Protein AF-A0A672K690-F1 (afdb_monomer)

Sequence (208 aa):
MLLSANTDRVSLSLSLSLCNLTKGHSLSCYECRFNLTGSCANQNEKTCPSGFSKCMSTTTEVKVGGINAKVKAKDCAVDCVSGSMNLGTAKTSLACCNTDRCNVQDAPDPSTSAPNGKTCYSCDEKSCSNILSCSGSEDRCFKATGTIGGQSTVVKGCLSKSICDAETSVRDVQSASCCEGNLCNSAESVTQSFLFLCCSLLSFILLH

Organism: Sinocyclocheilus grahami (NCBI:txid75366)

Structure (mmCIF, N/CA/C/O backbone):
data_AF-A0A672K690-F1
#
_entry.id   AF-A0A672K690-F1
#
loop_
_atom_site.group_PDB
_atom_site.id
_atom_site.type_symbol
_atom_site.label_atom_id
_atom_site.label_alt_id
_atom_site.label_comp_id
_atom_site.label_asym_id
_atom_site.label_entity_id
_atom_site.label_seq_id
_atom_site.pdbx_PDB_ins_code
_atom_site.Cartn_x
_atom_site.Cartn_y
_atom_site.Cartn_z
_atom_site.occupancy
_atom_site.B_iso_or_equiv
_atom_site.auth_seq_id
_atom_site.auth_c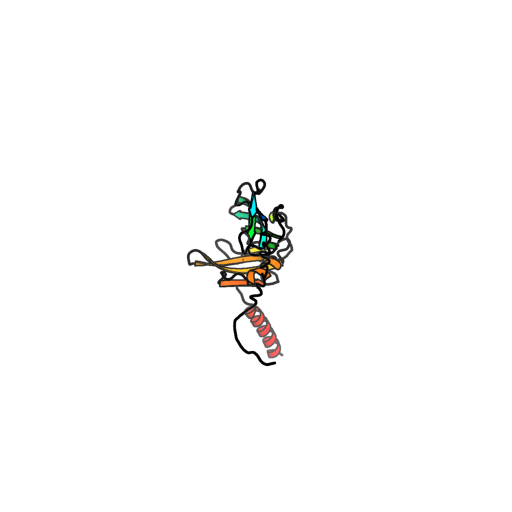omp_id
_atom_site.auth_asym_id
_atom_site.auth_atom_id
_atom_site.pdbx_PDB_model_num
ATOM 1 N N . MET A 1 1 ? 33.807 -67.256 -44.863 1.00 36.34 1 MET A N 1
ATOM 2 C CA . MET A 1 1 ? 35.236 -67.424 -44.537 1.00 36.34 1 MET A CA 1
ATOM 3 C C . MET A 1 1 ? 35.475 -66.678 -43.237 1.00 36.34 1 MET A C 1
ATOM 5 O O . MET A 1 1 ? 35.366 -65.462 -43.216 1.00 36.34 1 MET A O 1
ATOM 9 N N . LEU A 1 2 ? 35.612 -67.427 -42.143 1.00 32.69 2 LEU A N 1
ATOM 10 C CA . LEU A 1 2 ? 35.894 -66.904 -40.807 1.00 32.69 2 LEU A CA 1
ATOM 11 C C . LEU A 1 2 ? 37.315 -66.338 -40.783 1.00 32.69 2 LEU A C 1
ATOM 13 O O . LEU A 1 2 ? 38.254 -67.093 -41.008 1.00 32.69 2 LEU A O 1
ATOM 17 N N . LEU A 1 3 ? 37.461 -65.054 -40.463 1.00 33.84 3 LEU A N 1
ATOM 18 C CA . LEU A 1 3 ? 38.686 -64.497 -39.898 1.00 33.84 3 LEU A CA 1
ATOM 19 C C . LEU A 1 3 ? 38.291 -63.541 -38.767 1.00 33.84 3 LEU A C 1
ATOM 21 O O . LEU A 1 3 ? 37.621 -62.534 -38.977 1.00 33.84 3 LEU A O 1
ATOM 25 N N . SER A 1 4 ? 38.675 -63.932 -37.557 1.00 31.98 4 SER A N 1
ATOM 26 C CA . SER A 1 4 ? 38.643 -63.142 -36.330 1.00 31.98 4 SER A CA 1
ATOM 27 C C . SER A 1 4 ? 39.939 -62.338 -36.226 1.00 31.98 4 SER A C 1
ATOM 29 O O . SER A 1 4 ? 40.998 -62.934 -36.403 1.00 31.98 4 SER A O 1
ATOM 31 N N . ALA A 1 5 ? 39.855 -61.044 -35.891 1.00 37.50 5 ALA A N 1
ATOM 32 C CA . ALA A 1 5 ? 40.656 -60.381 -34.847 1.00 37.50 5 ALA A CA 1
ATOM 33 C C . ALA A 1 5 ? 40.473 -58.846 -34.877 1.00 37.50 5 ALA A C 1
ATOM 35 O O . ALA A 1 5 ? 40.943 -58.170 -35.782 1.00 37.50 5 ALA A O 1
ATOM 36 N N . ASN A 1 6 ? 39.796 -58.352 -33.837 1.00 35.31 6 ASN A N 1
ATOM 37 C CA . ASN A 1 6 ? 40.139 -57.211 -32.979 1.00 35.31 6 ASN A CA 1
ATOM 38 C C . ASN A 1 6 ? 40.543 -55.847 -33.590 1.00 35.31 6 ASN A C 1
ATOM 40 O O . ASN A 1 6 ? 41.589 -55.723 -34.222 1.00 35.31 6 ASN A O 1
ATOM 44 N N . THR A 1 7 ? 39.797 -54.789 -33.235 1.00 35.22 7 THR A N 1
ATOM 45 C CA . THR A 1 7 ? 40.250 -53.615 -32.438 1.00 35.22 7 THR A CA 1
ATOM 46 C C . THR A 1 7 ? 39.352 -52.399 -32.728 1.00 35.22 7 THR A C 1
ATOM 48 O O . THR A 1 7 ? 39.368 -51.829 -33.816 1.00 35.22 7 THR A O 1
ATOM 51 N N . ASP A 1 8 ? 38.539 -52.059 -31.729 1.00 40.19 8 ASP A N 1
ATOM 52 C CA . ASP A 1 8 ? 37.984 -50.752 -31.354 1.00 40.19 8 ASP A CA 1
ATOM 53 C C . ASP A 1 8 ? 37.812 -49.653 -32.419 1.00 40.19 8 ASP A C 1
ATOM 55 O O . ASP A 1 8 ? 38.727 -48.906 -32.764 1.00 40.19 8 ASP A O 1
ATOM 59 N N . ARG A 1 9 ? 36.550 -49.413 -32.795 1.00 42.53 9 ARG A N 1
ATOM 60 C CA . ARG A 1 9 ? 36.069 -48.069 -33.148 1.00 42.53 9 ARG A CA 1
ATOM 61 C C . ARG A 1 9 ? 34.797 -47.771 -32.368 1.00 42.53 9 ARG A C 1
ATOM 63 O O . ARG A 1 9 ? 33.690 -47.920 -32.879 1.00 42.53 9 ARG A O 1
ATOM 70 N N . VAL A 1 10 ? 34.956 -47.340 -31.118 1.00 41.53 10 VAL A N 1
ATOM 71 C CA . VAL A 1 10 ? 33.871 -46.674 -30.389 1.00 41.53 10 VAL A CA 1
ATOM 72 C C . VAL A 1 10 ? 33.626 -45.340 -31.094 1.00 41.53 10 VAL A C 1
ATOM 74 O O . VAL A 1 10 ? 34.433 -44.417 -31.010 1.00 41.53 10 VAL A O 1
ATOM 77 N N . SER A 1 11 ? 32.536 -45.251 -31.852 1.00 43.09 11 SER A N 1
ATOM 78 C CA . SER A 1 11 ? 32.066 -43.986 -32.409 1.00 43.09 11 SER A CA 1
ATOM 79 C C . SER A 1 11 ? 31.530 -43.137 -31.251 1.00 43.09 11 SER A C 1
ATOM 81 O O . SER A 1 11 ? 30.402 -43.332 -30.802 1.00 43.09 11 SER A O 1
ATOM 83 N N . LEU A 1 12 ? 32.355 -42.236 -30.704 1.00 42.06 12 LEU A N 1
ATOM 84 C CA . LEU A 1 12 ? 31.880 -41.203 -29.782 1.00 42.06 12 LEU A CA 1
ATOM 85 C C . LEU A 1 12 ? 31.064 -40.187 -30.592 1.00 42.06 12 LEU A C 1
ATOM 87 O O . LEU A 1 12 ? 31.598 -39.226 -31.145 1.00 42.06 12 LEU A O 1
ATOM 91 N N . SER A 1 13 ? 29.755 -40.414 -30.674 1.00 54.50 13 SER A N 1
ATOM 92 C CA . SER A 1 13 ? 28.798 -39.392 -31.087 1.00 54.50 13 SER A CA 1
ATOM 93 C C . SER A 1 13 ? 28.805 -38.282 -30.036 1.00 54.50 13 SER A C 1
ATOM 95 O O . SER A 1 13 ? 28.160 -38.395 -28.995 1.00 54.50 13 SER A O 1
ATOM 97 N N . LEU A 1 14 ? 29.555 -37.210 -30.292 1.00 47.50 14 LEU A N 1
ATOM 98 C CA . LEU A 1 14 ? 29.532 -35.999 -29.480 1.00 47.50 14 LEU A CA 1
ATOM 99 C C . LEU A 1 14 ? 28.223 -35.249 -29.782 1.00 47.50 14 LEU A C 1
ATOM 101 O O . LEU A 1 14 ? 28.173 -34.369 -30.639 1.00 47.50 14 LEU A O 1
ATOM 105 N N . SER A 1 15 ? 27.130 -35.637 -29.122 1.00 57.06 15 SER A N 1
ATOM 106 C CA . SER A 1 15 ? 25.883 -34.875 -29.164 1.00 57.06 15 SER A CA 1
ATOM 107 C C . SER A 1 15 ? 26.114 -33.556 -28.431 1.00 57.06 15 SER A C 1
ATOM 109 O O . SER A 1 15 ? 26.084 -33.502 -27.200 1.00 57.06 15 SER A O 1
ATOM 111 N N . LEU A 1 16 ? 26.399 -32.497 -29.187 1.00 55.19 16 LEU A N 1
ATOM 112 C CA . LEU A 1 16 ? 26.468 -31.138 -28.674 1.00 55.19 16 LEU A CA 1
ATOM 113 C C . LEU A 1 16 ? 25.043 -30.707 -28.305 1.00 55.19 16 LEU A C 1
ATOM 115 O O . LEU A 1 16 ? 24.332 -30.100 -29.103 1.00 55.19 16 LEU A O 1
ATOM 119 N N . SER A 1 17 ? 24.599 -31.076 -27.102 1.00 59.62 17 SER A N 1
ATOM 120 C CA . SER A 1 17 ? 23.396 -30.512 -26.501 1.00 59.62 17 SER A CA 1
ATOM 121 C C . SER A 1 17 ? 23.647 -29.021 -26.328 1.00 59.62 17 SER A C 1
ATOM 123 O O . SER A 1 17 ? 24.335 -28.596 -25.402 1.00 59.62 17 SER A O 1
ATOM 125 N N . LEU A 1 18 ? 23.128 -28.227 -27.264 1.00 58.94 18 LEU A N 1
ATOM 126 C CA . LEU A 1 18 ? 22.979 -26.790 -27.114 1.00 58.94 18 LEU A CA 1
ATOM 127 C C . LEU A 1 18 ? 22.142 -26.572 -25.852 1.00 58.94 18 LEU A C 1
ATOM 129 O O . LEU A 1 18 ? 20.913 -26.637 -25.887 1.00 58.94 18 LEU A O 1
ATOM 133 N N . CYS A 1 19 ? 22.806 -26.336 -24.719 1.00 53.81 19 CYS A N 1
ATOM 134 C CA . CYS A 1 19 ? 22.193 -25.611 -23.622 1.00 53.81 19 CYS A CA 1
ATOM 135 C C . CYS A 1 19 ? 21.787 -24.267 -24.218 1.00 53.81 19 CYS A C 1
ATOM 137 O O . CYS A 1 19 ? 22.607 -23.359 -24.343 1.00 53.81 19 CYS A O 1
ATOM 139 N N . ASN A 1 20 ? 20.529 -24.163 -24.641 1.00 46.75 20 ASN A N 1
ATOM 140 C CA . ASN A 1 20 ? 19.884 -22.888 -24.868 1.00 46.75 20 ASN A CA 1
ATOM 141 C C . ASN A 1 20 ? 19.890 -22.190 -23.510 1.00 46.75 20 ASN A C 1
ATOM 143 O O . ASN A 1 20 ? 18.965 -22.346 -22.716 1.00 46.75 20 ASN A O 1
ATOM 147 N N . LEU A 1 21 ? 20.966 -21.459 -23.213 1.00 52.34 21 LEU A N 1
ATOM 148 C CA . LEU A 1 21 ? 20.915 -20.405 -22.224 1.00 52.34 21 LEU A CA 1
ATOM 149 C C . LEU A 1 21 ? 19.917 -19.400 -22.789 1.00 52.34 21 LEU A C 1
ATOM 151 O O . LEU A 1 21 ? 20.282 -18.505 -23.549 1.00 52.34 21 LEU A O 1
ATOM 155 N N . THR A 1 22 ? 18.636 -19.578 -22.461 1.00 51.00 22 THR A N 1
ATOM 156 C CA . THR A 1 22 ? 1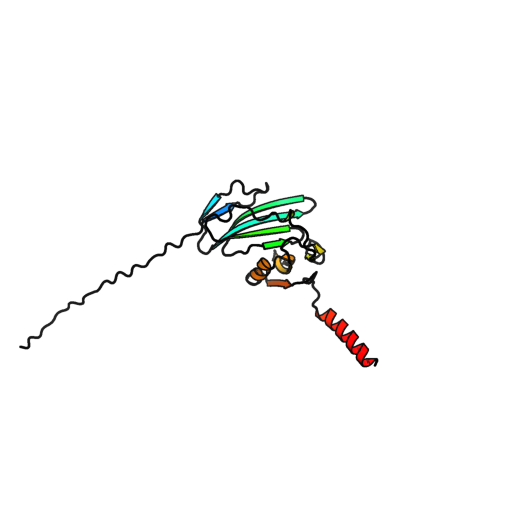7.672 -18.493 -22.540 1.00 51.00 22 THR A CA 1
ATOM 157 C C . THR A 1 22 ? 18.272 -17.406 -21.672 1.00 51.00 22 THR A C 1
ATOM 159 O O . THR A 1 22 ? 18.291 -17.524 -20.446 1.00 51.00 22 THR A O 1
ATOM 162 N N . LYS A 1 23 ? 18.876 -16.402 -22.307 1.00 51.22 23 LYS A N 1
ATOM 163 C CA . LYS A 1 23 ? 19.324 -15.192 -21.639 1.00 51.22 23 LYS A CA 1
ATOM 164 C C . LYS A 1 23 ? 18.043 -14.604 -21.066 1.00 51.22 23 LYS A C 1
ATOM 166 O O . LYS A 1 23 ? 17.259 -14.025 -21.809 1.00 51.22 23 LYS A O 1
ATOM 171 N N . GLY A 1 24 ? 17.755 -14.917 -19.802 1.00 58.25 24 GLY A N 1
ATOM 172 C CA . GLY A 1 24 ? 16.548 -14.453 -19.140 1.00 58.25 24 GLY A CA 1
ATOM 173 C C . GLY A 1 24 ? 16.536 -12.946 -19.304 1.00 58.25 24 GLY A C 1
ATOM 174 O O . GLY A 1 24 ? 17.501 -12.293 -18.907 1.00 58.25 24 GLY A O 1
ATOM 175 N N . HIS A 1 25 ? 15.528 -12.418 -19.994 1.00 65.88 25 HIS A N 1
ATOM 176 C CA . HIS A 1 25 ? 15.376 -10.981 -20.142 1.00 65.88 25 HIS A CA 1
ATOM 177 C C . HIS A 1 25 ? 15.278 -10.409 -18.726 1.00 65.88 25 HIS A C 1
ATOM 179 O O . HIS A 1 25 ? 14.312 -10.675 -18.014 1.00 65.88 25 HIS A O 1
ATOM 185 N N . SER A 1 26 ? 16.330 -9.726 -18.274 1.00 83.88 26 SER A N 1
ATOM 186 C CA . SER A 1 26 ? 16.317 -9.077 -16.970 1.00 83.88 26 SER A CA 1
ATOM 187 C C . SER A 1 26 ? 15.442 -7.840 -17.088 1.00 83.88 26 SER A C 1
ATOM 189 O O . SER A 1 26 ? 15.753 -6.959 -17.889 1.00 83.88 26 SER A O 1
ATOM 191 N N . LEU A 1 27 ? 14.369 -7.795 -16.305 1.00 95.44 27 LEU A N 1
ATOM 192 C CA . LEU A 1 27 ? 13.451 -6.665 -16.243 1.00 95.44 27 LEU A CA 1
ATOM 193 C C . LEU A 1 27 ? 14.216 -5.376 -15.908 1.00 95.44 27 LEU A C 1
ATOM 195 O O . LEU A 1 27 ? 15.013 -5.366 -14.971 1.00 95.44 27 LEU A O 1
ATOM 199 N N . SER A 1 28 ? 13.961 -4.290 -16.631 1.00 96.94 28 SER A N 1
ATOM 200 C CA . SER A 1 28 ? 14.438 -2.948 -16.276 1.00 96.94 28 SER A CA 1
ATOM 201 C C . SER A 1 28 ? 13.301 -2.107 -15.705 1.00 96.94 28 SER A C 1
ATOM 203 O O . SER A 1 28 ? 12.204 -2.100 -16.251 1.00 96.94 28 SER A O 1
ATOM 205 N N . CYS A 1 29 ? 13.553 -1.345 -14.642 1.00 97.25 29 CYS A N 1
ATOM 206 C CA . CYS A 1 29 ? 12.564 -0.466 -14.010 1.00 97.25 29 CYS A CA 1
ATOM 207 C C . CYS A 1 29 ? 13.160 0.915 -13.736 1.00 97.25 29 CYS A C 1
ATOM 209 O O . CYS A 1 29 ? 14.378 1.078 -13.658 1.00 97.25 29 CYS A O 1
ATOM 211 N N . TYR A 1 30 ? 12.300 1.911 -13.539 1.00 95.75 30 TYR A N 1
ATOM 212 C CA . TYR A 1 30 ? 12.729 3.187 -12.981 1.00 95.75 30 TYR A CA 1
ATOM 213 C C . TYR A 1 30 ? 12.913 3.086 -11.469 1.00 95.75 30 TYR A C 1
ATOM 215 O O . TYR A 1 30 ? 12.106 2.457 -10.782 1.00 95.75 30 TYR A O 1
ATOM 223 N N . GLU A 1 31 ? 13.942 3.751 -10.954 1.00 92.81 31 GLU A N 1
ATOM 224 C CA . GLU A 1 31 ? 14.150 3.977 -9.534 1.00 92.81 31 GLU A CA 1
ATOM 225 C C . GLU A 1 31 ? 14.213 5.457 -9.179 1.00 92.81 31 GLU A C 1
ATOM 227 O O . GLU A 1 31 ? 14.761 6.302 -9.891 1.00 92.81 31 GLU A O 1
ATOM 232 N N . CYS A 1 32 ? 13.652 5.749 -8.016 1.00 90.44 32 CYS A N 1
ATOM 233 C CA . CYS A 1 32 ? 13.806 7.002 -7.306 1.00 90.44 32 CYS A CA 1
ATOM 234 C C . CYS A 1 32 ? 13.562 6.697 -5.830 1.00 90.44 32 CYS A C 1
ATOM 236 O O . CYS A 1 32 ? 12.606 6.004 -5.471 1.00 90.44 32 CYS A O 1
ATOM 238 N N . ARG A 1 33 ? 14.423 7.209 -4.956 1.00 75.62 33 ARG A N 1
ATOM 239 C CA . ARG A 1 33 ? 14.260 7.045 -3.511 1.00 75.62 33 ARG A CA 1
ATOM 240 C C . ARG A 1 33 ? 14.063 8.393 -2.853 1.00 75.62 33 ARG A C 1
ATOM 242 O O . ARG A 1 33 ? 14.771 9.337 -3.184 1.00 75.62 33 ARG A O 1
ATOM 249 N N . PHE A 1 34 ? 13.111 8.425 -1.920 1.00 63.34 34 PHE A N 1
ATOM 250 C CA . PHE A 1 34 ? 12.960 9.428 -0.866 1.00 63.34 34 PHE A CA 1
ATOM 251 C C . PHE A 1 34 ? 13.368 10.845 -1.273 1.00 63.34 34 PHE A C 1
ATOM 253 O O . PHE A 1 34 ? 14.374 11.381 -0.814 1.00 63.34 34 PHE A O 1
ATOM 260 N N . ASN A 1 35 ? 12.542 11.470 -2.110 1.00 60.62 35 ASN A N 1
ATOM 261 C CA . ASN A 1 35 ? 12.644 12.898 -2.352 1.00 60.62 35 ASN A CA 1
ATOM 262 C C . ASN A 1 35 ? 11.581 13.637 -1.527 1.00 60.62 35 ASN A C 1
ATOM 264 O O . ASN A 1 35 ? 10.391 13.548 -1.828 1.00 60.62 35 ASN A O 1
ATOM 268 N N . LEU A 1 36 ? 12.013 14.378 -0.500 1.00 54.84 36 LEU A N 1
ATOM 269 C CA . LEU A 1 36 ? 11.139 15.217 0.336 1.00 54.84 36 LEU A CA 1
ATOM 270 C C . LEU A 1 36 ? 10.475 16.362 -0.452 1.00 54.84 36 LEU A C 1
ATOM 272 O O . LEU A 1 36 ? 9.493 16.925 0.018 1.00 54.84 36 LEU A O 1
ATOM 276 N N . THR A 1 37 ? 10.957 16.682 -1.662 1.00 57.28 37 THR A N 1
ATOM 277 C CA . THR A 1 37 ? 10.264 17.605 -2.585 1.00 57.28 37 THR A CA 1
ATOM 278 C C . THR A 1 37 ? 9.084 16.953 -3.324 1.00 57.28 37 THR A C 1
ATOM 280 O O . THR A 1 37 ? 8.388 17.622 -4.082 1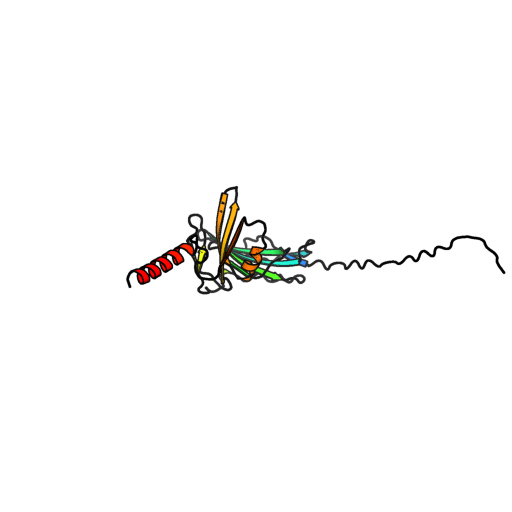.00 57.28 37 THR A O 1
ATOM 283 N N . GLY A 1 38 ? 8.827 15.655 -3.107 1.00 60.81 38 GLY A N 1
ATOM 284 C CA . GLY A 1 38 ? 7.607 14.970 -3.543 1.00 60.81 38 GLY A CA 1
ATOM 285 C C . GLY A 1 38 ? 7.553 14.554 -5.017 1.00 60.81 38 GLY A C 1
ATOM 286 O O . GLY A 1 38 ? 6.474 14.202 -5.503 1.00 60.81 38 GLY A O 1
ATOM 287 N N . SER A 1 39 ? 8.678 14.569 -5.745 1.00 67.62 39 SER A N 1
ATOM 288 C CA . SER A 1 39 ? 8.714 14.138 -7.150 1.00 67.62 39 SER A CA 1
ATOM 289 C C . SER A 1 39 ? 9.828 13.138 -7.469 1.00 67.62 39 SER A C 1
ATOM 291 O O . SER A 1 39 ? 10.963 13.259 -7.001 1.00 67.62 39 SER A O 1
ATOM 293 N N . CYS A 1 40 ? 9.489 12.179 -8.333 1.00 78.75 40 CYS A N 1
ATOM 294 C CA . CYS A 1 40 ? 10.421 11.300 -9.038 1.00 78.75 40 CYS A CA 1
ATOM 295 C C . CYS A 1 40 ? 10.746 11.836 -10.441 1.00 78.75 40 CYS A C 1
ATOM 297 O O . CYS A 1 40 ? 10.931 11.066 -11.378 1.00 78.75 40 CYS A O 1
ATOM 299 N N . ALA A 1 41 ? 10.809 13.165 -10.597 1.00 74.50 41 ALA A N 1
ATOM 300 C CA . ALA A 1 41 ? 11.059 13.800 -11.891 1.00 74.50 41 ALA A CA 1
ATOM 301 C C . ALA A 1 41 ? 12.413 13.387 -12.506 1.00 74.50 41 ALA A C 1
ATOM 303 O O . ALA A 1 41 ? 12.515 13.247 -13.719 1.00 74.50 41 ALA A O 1
ATOM 304 N N . ASN A 1 42 ? 13.419 13.116 -11.665 1.00 78.25 42 ASN A N 1
ATOM 305 C CA . ASN A 1 42 ? 14.755 12.655 -12.065 1.00 78.25 42 ASN A CA 1
ATOM 306 C C . ASN A 1 42 ? 14.938 11.149 -11.793 1.00 78.25 42 ASN A C 1
ATOM 308 O O . ASN A 1 42 ? 15.884 10.745 -11.117 1.00 78.25 42 ASN A O 1
ATOM 312 N N . GLN A 1 43 ? 13.984 10.325 -12.228 1.00 86.56 43 GLN A N 1
ATOM 313 C CA . GLN A 1 43 ? 14.072 8.869 -12.082 1.00 86.56 43 GLN A CA 1
ATOM 314 C C . GLN A 1 43 ? 15.166 8.281 -12.983 1.00 86.56 43 GLN A C 1
ATOM 316 O O . GLN A 1 43 ? 15.280 8.650 -14.152 1.00 86.56 43 GLN A O 1
ATOM 321 N N . ASN A 1 44 ? 15.945 7.342 -12.448 1.00 91.06 44 ASN A N 1
ATOM 322 C CA . ASN A 1 44 ? 16.983 6.633 -13.195 1.00 91.06 44 ASN A CA 1
ATOM 323 C C . ASN A 1 44 ? 16.476 5.258 -13.605 1.00 91.06 44 ASN A C 1
ATOM 325 O O . ASN A 1 44 ? 15.689 4.647 -12.892 1.00 91.06 44 ASN A O 1
ATOM 329 N N . GLU A 1 45 ? 16.921 4.756 -14.747 1.00 94.81 45 GLU A N 1
ATOM 330 C CA . GLU A 1 45 ? 16.665 3.370 -15.118 1.00 94.81 45 GLU A CA 1
ATOM 331 C C . GLU A 1 45 ? 17.709 2.455 -14.475 1.00 94.81 45 GLU A C 1
ATOM 333 O O . GLU A 1 45 ? 18.906 2.741 -14.518 1.00 94.81 45 GLU A O 1
ATOM 338 N N . LYS A 1 46 ? 17.253 1.326 -13.933 1.00 94.00 46 LYS A N 1
ATOM 339 C CA . LYS A 1 46 ? 18.106 0.236 -13.462 1.00 94.00 46 LYS A CA 1
ATOM 340 C C . LYS A 1 46 ? 17.634 -1.089 -14.044 1.00 94.00 46 LYS A C 1
ATOM 342 O O . LYS A 1 46 ? 16.440 -1.301 -14.260 1.00 94.00 46 LYS A O 1
ATOM 347 N N . THR A 1 47 ? 18.564 -2.019 -14.191 1.00 96.44 47 THR A N 1
ATOM 348 C CA . THR A 1 47 ? 18.237 -3.430 -14.390 1.00 96.44 47 THR A CA 1
ATOM 349 C C . THR A 1 47 ? 17.935 -4.075 -13.039 1.00 96.44 47 THR A C 1
ATOM 351 O O . THR A 1 47 ? 18.677 -3.885 -12.073 1.00 96.44 47 THR A O 1
ATOM 354 N N . CYS A 1 48 ? 16.841 -4.827 -12.953 1.00 95.62 48 CYS A N 1
ATOM 355 C CA . CYS A 1 48 ? 16.429 -5.477 -11.722 1.00 95.62 48 CYS A CA 1
ATOM 356 C C . CYS A 1 48 ? 17.349 -6.649 -11.356 1.00 95.62 48 CYS A C 1
ATOM 358 O O . CYS A 1 48 ? 17.745 -7.420 -12.236 1.00 95.62 48 CYS A O 1
ATOM 360 N N . PRO A 1 49 ? 17.676 -6.822 -10.060 1.00 93.81 49 PRO A N 1
ATOM 361 C CA . PRO A 1 49 ? 18.418 -7.987 -9.597 1.00 93.81 49 PRO A CA 1
ATOM 362 C C . PRO A 1 49 ? 17.663 -9.294 -9.867 1.00 93.81 49 PRO A C 1
ATOM 364 O O . PRO A 1 49 ? 16.436 -9.318 -9.971 1.00 93.81 49 PRO A O 1
ATOM 367 N N . SER A 1 50 ? 18.387 -10.411 -9.906 1.00 90.69 50 SER A N 1
ATOM 368 C CA . SER A 1 50 ? 17.780 -11.741 -10.008 1.00 90.69 50 SER A CA 1
ATOM 369 C C . SER A 1 50 ? 16.737 -11.970 -8.906 1.00 90.69 50 SER A C 1
ATOM 371 O O . SER A 1 50 ? 16.982 -11.670 -7.740 1.00 90.69 50 SER A O 1
ATOM 373 N N . GLY A 1 51 ? 15.576 -12.516 -9.277 1.00 88.75 51 GLY A N 1
ATOM 374 C CA . GLY A 1 51 ? 14.446 -12.737 -8.365 1.00 88.75 51 GLY A CA 1
ATOM 375 C C . GLY A 1 51 ? 13.466 -11.563 -8.261 1.00 88.75 51 GLY A C 1
ATOM 376 O O . GLY A 1 51 ? 12.392 -11.735 -7.695 1.00 88.75 51 GLY A O 1
ATOM 377 N N . PHE A 1 52 ? 13.786 -10.401 -8.840 1.00 93.06 52 PHE A N 1
ATOM 378 C CA . PHE A 1 52 ? 12.878 -9.259 -8.923 1.00 93.06 52 PHE A CA 1
ATOM 379 C C . PHE A 1 52 ? 12.117 -9.285 -10.246 1.00 93.06 52 PHE A C 1
ATOM 381 O O . PHE A 1 52 ? 12.704 -9.117 -11.313 1.00 93.06 52 PHE A O 1
ATOM 388 N N . SER A 1 53 ? 10.809 -9.529 -10.169 1.00 94.12 53 SER A N 1
ATOM 389 C CA . SER A 1 53 ? 9.959 -9.783 -11.339 1.00 94.12 53 SER A CA 1
ATOM 390 C C . SER A 1 53 ? 8.956 -8.666 -11.640 1.00 94.12 53 SER A C 1
ATOM 392 O O . SER A 1 53 ? 8.215 -8.749 -12.623 1.00 94.12 53 SER A O 1
ATOM 394 N N . LYS A 1 54 ? 8.918 -7.621 -10.804 1.00 96.06 54 LYS A N 1
ATOM 395 C CA . LYS A 1 54 ? 7.983 -6.497 -10.916 1.00 96.06 54 LYS A CA 1
ATOM 396 C C . LYS A 1 54 ? 8.706 -5.158 -10.829 1.00 96.06 54 LYS A C 1
ATOM 398 O O . LYS A 1 54 ? 9.686 -5.014 -10.102 1.00 96.06 54 LYS A O 1
ATOM 403 N N . CYS A 1 55 ? 8.155 -4.157 -11.502 1.00 97.19 55 CYS A N 1
ATOM 404 C CA . CYS A 1 55 ? 8.418 -2.757 -11.210 1.00 97.19 55 CYS A CA 1
ATOM 405 C C . CYS A 1 55 ? 7.342 -2.219 -10.270 1.00 97.19 55 CYS A C 1
ATOM 407 O O . CYS A 1 55 ? 6.159 -2.536 -10.421 1.00 97.19 55 CYS A O 1
ATOM 409 N N . MET A 1 56 ? 7.754 -1.357 -9.349 1.00 96.19 56 MET A N 1
ATOM 410 C CA . MET A 1 56 ? 6.895 -0.767 -8.334 1.00 96.19 56 MET A CA 1
ATOM 411 C C . MET A 1 56 ? 6.953 0.760 -8.395 1.00 96.19 56 MET A C 1
ATOM 413 O O . MET A 1 56 ? 8.004 1.351 -8.653 1.00 96.19 56 MET A O 1
ATOM 417 N N . SER A 1 57 ? 5.819 1.402 -8.132 1.00 95.44 57 SER A N 1
ATOM 418 C CA . SER A 1 57 ? 5.718 2.816 -7.769 1.00 95.44 57 SER A CA 1
ATOM 419 C C . SER A 1 57 ? 4.879 2.966 -6.514 1.00 95.44 57 SER A C 1
ATOM 421 O O . SER A 1 57 ? 3.837 2.325 -6.386 1.00 95.44 57 SER A O 1
ATOM 423 N N . THR A 1 58 ? 5.300 3.846 -5.614 1.00 94.38 58 THR A N 1
ATOM 424 C CA . THR A 1 58 ? 4.559 4.204 -4.407 1.00 94.38 58 THR A CA 1
ATOM 425 C C . THR A 1 58 ? 4.369 5.706 -4.320 1.00 94.38 58 THR A C 1
ATOM 427 O O . THR A 1 58 ? 5.200 6.504 -4.759 1.00 94.38 58 THR A O 1
ATOM 430 N N . THR A 1 59 ? 3.240 6.112 -3.756 1.00 94.12 59 THR A N 1
ATOM 431 C CA . THR A 1 59 ? 2.985 7.494 -3.357 1.00 94.12 59 THR A CA 1
ATOM 432 C C . THR A 1 59 ? 2.333 7.463 -1.991 1.00 94.12 59 THR A C 1
ATOM 434 O O . THR A 1 59 ? 1.262 6.887 -1.828 1.00 94.12 59 THR A O 1
ATOM 437 N N . THR A 1 60 ? 2.997 8.071 -1.017 1.00 92.94 60 THR A N 1
ATOM 438 C CA . THR A 1 60 ? 2.587 8.097 0.381 1.00 92.94 60 THR A CA 1
ATOM 439 C C . THR A 1 60 ? 2.350 9.532 0.815 1.00 92.94 60 THR A C 1
ATOM 441 O O . THR A 1 60 ? 3.226 10.385 0.690 1.00 92.94 60 THR A O 1
ATOM 444 N N . GLU A 1 61 ? 1.163 9.795 1.338 1.00 92.50 61 GLU A N 1
ATOM 445 C CA . GLU A 1 61 ? 0.832 11.002 2.081 1.00 92.50 61 GLU A CA 1
ATOM 446 C C . GLU A 1 61 ? 1.043 10.727 3.573 1.00 92.50 61 GLU A C 1
ATOM 448 O O . GLU A 1 61 ? 0.512 9.753 4.103 1.00 92.50 61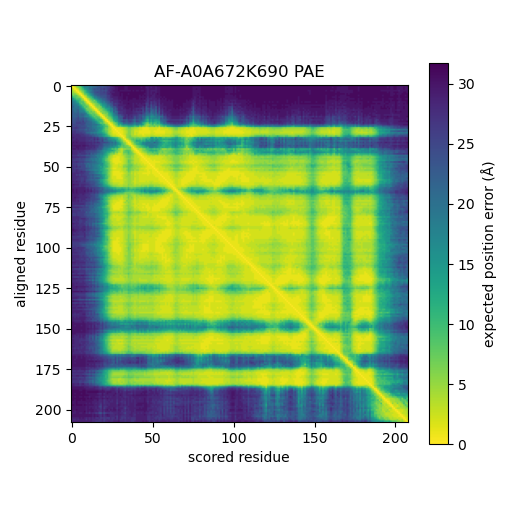 GLU A O 1
ATOM 453 N N . VAL A 1 62 ? 1.804 11.583 4.250 1.00 91.12 62 VAL A N 1
ATOM 454 C CA . VAL A 1 62 ? 2.038 11.518 5.696 1.00 91.12 62 VAL A CA 1
ATOM 455 C C . VAL A 1 62 ? 1.463 12.770 6.345 1.00 91.12 62 VAL A C 1
ATOM 457 O O . VAL A 1 62 ? 1.782 13.886 5.935 1.00 91.12 62 VAL A O 1
ATOM 460 N N . LYS A 1 63 ? 0.630 12.577 7.370 1.00 87.38 63 LYS A N 1
ATOM 461 C CA . LYS A 1 63 ? -0.007 13.625 8.172 1.00 87.38 63 LYS A CA 1
ATOM 462 C C . LYS A 1 63 ? 0.362 13.441 9.638 1.00 87.38 63 LYS A C 1
ATOM 464 O O . LYS A 1 63 ? -0.171 12.560 10.308 1.00 87.38 63 LYS A O 1
ATOM 469 N N . VAL A 1 64 ? 1.259 14.288 10.140 1.00 83.62 64 VAL A N 1
ATOM 470 C CA . VAL A 1 64 ? 1.698 14.274 11.545 1.00 83.62 64 VAL A CA 1
ATOM 471 C C . VAL A 1 64 ? 1.776 15.707 12.059 1.00 83.62 64 VAL A C 1
ATOM 473 O O . VAL A 1 64 ? 2.424 16.550 11.446 1.00 83.62 64 VAL A O 1
ATOM 476 N N . GLY A 1 65 ? 1.103 16.005 13.175 1.00 77.50 65 GLY A N 1
ATOM 477 C CA . GLY A 1 65 ? 1.240 17.297 13.866 1.00 77.50 65 GLY A CA 1
ATOM 478 C C . GLY A 1 65 ? 0.922 18.538 13.017 1.00 77.50 65 GLY A C 1
ATOM 479 O O . GLY A 1 65 ? 1.529 19.582 13.223 1.00 77.50 65 GLY A O 1
ATOM 480 N N . GLY A 1 66 ? 0.017 18.428 12.035 1.00 75.56 66 GLY A N 1
ATOM 481 C CA . GLY A 1 66 ? -0.332 19.518 11.108 1.00 75.56 66 GLY A CA 1
ATOM 482 C C . GLY A 1 66 ? 0.583 19.647 9.883 1.00 75.56 66 GLY A C 1
ATOM 483 O O . GLY A 1 66 ? 0.282 20.421 8.978 1.00 75.56 66 GLY A O 1
ATOM 484 N N . ILE A 1 67 ? 1.657 18.860 9.810 1.00 80.94 67 ILE A N 1
ATOM 485 C CA . ILE A 1 67 ? 2.515 18.753 8.630 1.00 80.94 67 ILE A CA 1
ATOM 486 C C . ILE A 1 67 ? 1.898 17.728 7.676 1.00 80.94 67 ILE A C 1
ATOM 488 O O . ILE A 1 67 ? 1.590 16.607 8.083 1.00 80.94 67 ILE A O 1
ATOM 492 N N . ASN A 1 68 ? 1.742 18.114 6.407 1.00 85.50 68 ASN A N 1
ATOM 493 C CA . ASN A 1 68 ? 1.416 17.206 5.311 1.00 85.50 68 ASN A CA 1
ATOM 494 C C . ASN A 1 68 ? 2.623 17.106 4.372 1.00 85.50 68 ASN A C 1
ATOM 496 O O . ASN A 1 68 ? 3.068 18.116 3.826 1.00 85.50 68 ASN A O 1
ATOM 500 N N . ALA A 1 69 ? 3.143 15.896 4.191 1.00 88.69 69 ALA A N 1
ATOM 501 C CA . ALA A 1 69 ? 4.218 15.611 3.255 1.00 88.69 69 ALA A CA 1
ATOM 502 C C . ALA A 1 69 ? 3.803 14.502 2.289 1.00 88.69 69 ALA A C 1
ATOM 504 O O . ALA A 1 69 ? 3.147 13.532 2.670 1.00 88.69 69 ALA A O 1
ATOM 505 N N . LYS A 1 70 ? 4.239 14.625 1.035 1.00 89.38 70 LYS A N 1
ATOM 506 C CA . LYS A 1 70 ? 4.045 13.604 0.008 1.00 89.38 70 LYS A CA 1
ATOM 507 C C . LYS A 1 70 ? 5.390 13.027 -0.387 1.00 89.38 70 LYS A C 1
ATOM 509 O O . LYS A 1 70 ? 6.279 13.757 -0.815 1.00 89.38 70 LYS A O 1
ATOM 514 N N . VAL A 1 71 ? 5.520 11.716 -0.259 1.00 90.12 71 VAL A N 1
ATOM 515 C CA . VAL A 1 71 ? 6.726 10.967 -0.600 1.00 90.12 71 VAL A CA 1
ATOM 516 C C . VAL A 1 71 ? 6.394 10.032 -1.749 1.00 90.12 71 VAL A C 1
ATOM 518 O O . VAL A 1 71 ? 5.352 9.381 -1.750 1.00 90.12 71 VAL A O 1
ATOM 521 N N . LYS A 1 72 ? 7.280 9.965 -2.736 1.00 91.44 72 LYS A N 1
ATOM 522 C CA . LYS A 1 72 ? 7.172 9.039 -3.861 1.00 91.44 72 LYS A CA 1
ATOM 523 C C . LYS A 1 72 ? 8.426 8.189 -3.933 1.00 91.44 72 LYS A C 1
ATOM 525 O O . LYS A 1 72 ? 9.518 8.684 -3.640 1.00 91.44 72 LYS A O 1
ATOM 530 N N . ALA A 1 73 ? 8.268 6.932 -4.318 1.00 92.44 73 ALA A N 1
ATOM 531 C CA . ALA A 1 73 ? 9.392 6.049 -4.575 1.00 92.44 73 ALA A CA 1
ATOM 532 C C . ALA A 1 73 ? 9.080 5.088 -5.719 1.00 92.44 73 ALA A C 1
ATOM 534 O O . ALA A 1 73 ? 7.922 4.780 -6.008 1.00 92.44 73 ALA A O 1
ATOM 535 N N . LYS A 1 74 ? 10.139 4.617 -6.366 1.00 94.56 74 LYS A N 1
ATOM 536 C CA . LYS A 1 74 ? 10.096 3.617 -7.427 1.00 94.56 74 LYS A CA 1
ATOM 537 C C . LYS A 1 74 ? 11.283 2.697 -7.268 1.00 94.56 74 LYS A C 1
ATOM 539 O O . LYS A 1 74 ? 12.372 3.161 -6.927 1.00 94.56 74 LYS A O 1
ATOM 544 N N . ASP A 1 75 ? 11.068 1.412 -7.491 1.00 94.69 75 ASP A N 1
ATOM 545 C CA . ASP A 1 75 ? 12.133 0.414 -7.462 1.00 94.69 75 ASP A CA 1
ATOM 546 C C . ASP A 1 75 ? 11.659 -0.868 -8.163 1.00 94.69 75 ASP A C 1
ATOM 548 O O . ASP A 1 75 ? 10.498 -0.997 -8.570 1.00 94.69 75 ASP A O 1
ATOM 552 N N . CYS A 1 76 ? 12.562 -1.832 -8.272 1.00 95.81 76 CYS A N 1
ATOM 553 C CA . CYS A 1 76 ? 12.213 -3.217 -8.545 1.00 95.81 76 CYS A CA 1
ATOM 554 C C . CYS A 1 76 ? 11.591 -3.857 -7.292 1.00 95.81 76 CYS A C 1
ATOM 556 O O . CYS A 1 76 ? 12.012 -3.577 -6.169 1.00 95.81 76 CYS A O 1
ATOM 558 N N . ALA A 1 77 ? 10.656 -4.788 -7.477 1.00 94.31 77 ALA A N 1
ATOM 559 C CA . ALA A 1 77 ? 10.104 -5.629 -6.416 1.00 94.31 77 ALA A CA 1
ATOM 560 C C . ALA A 1 77 ? 10.200 -7.122 -6.782 1.00 94.31 77 ALA A C 1
ATOM 562 O O . ALA A 1 77 ? 10.097 -7.494 -7.954 1.00 94.31 77 ALA A O 1
ATOM 563 N N . VAL A 1 78 ? 10.405 -7.977 -5.769 1.00 92.38 78 VAL A N 1
ATOM 564 C CA . VAL A 1 78 ? 10.328 -9.446 -5.910 1.00 92.38 78 VAL A CA 1
ATOM 565 C C . VAL A 1 78 ? 8.957 -9.818 -6.457 1.00 92.38 78 VAL A C 1
ATOM 567 O O . VAL A 1 78 ? 8.846 -10.406 -7.535 1.00 92.38 78 VAL A O 1
ATOM 570 N N . ASP A 1 79 ? 7.937 -9.354 -5.746 1.00 90.19 79 ASP A N 1
ATOM 571 C CA . ASP A 1 79 ? 6.548 -9.345 -6.159 1.00 90.19 79 ASP A CA 1
ATOM 572 C C . ASP A 1 79 ? 5.850 -8.135 -5.526 1.00 90.19 79 ASP A C 1
ATOM 574 O O . ASP A 1 79 ? 6.324 -7.601 -4.519 1.00 90.19 79 ASP A O 1
ATOM 578 N N . CYS A 1 80 ? 4.758 -7.676 -6.132 1.00 92.44 80 CYS A N 1
ATOM 579 C CA . CYS A 1 80 ? 3.903 -6.638 -5.571 1.00 92.44 80 CYS A CA 1
ATOM 580 C C . CYS A 1 80 ? 2.550 -6.575 -6.294 1.00 92.44 80 CYS A C 1
ATOM 582 O O . CYS A 1 80 ? 2.415 -6.971 -7.456 1.00 92.44 80 CYS A O 1
ATOM 584 N N . VAL A 1 81 ? 1.548 -6.020 -5.612 1.00 94.25 81 VAL A N 1
ATOM 585 C CA . VAL A 1 81 ? 0.187 -5.841 -6.133 1.00 94.25 81 VAL A CA 1
ATOM 586 C C . VAL A 1 81 ? -0.215 -4.375 -6.083 1.00 94.25 81 VAL A C 1
ATOM 588 O O . VAL A 1 81 ? 0.097 -3.672 -5.129 1.00 94.25 81 VAL A O 1
ATOM 591 N N . SER A 1 82 ? -0.931 -3.894 -7.097 1.00 96.44 82 SER A N 1
ATOM 592 C CA . SER A 1 82 ? -1.480 -2.537 -7.057 1.00 96.44 82 SER A CA 1
ATOM 593 C C . SER A 1 82 ? -2.601 -2.441 -6.019 1.00 96.44 82 SER A C 1
ATOM 595 O O . SER A 1 82 ? -3.424 -3.354 -5.902 1.00 96.44 82 SER A O 1
ATOM 597 N N . GLY A 1 83 ? -2.668 -1.331 -5.291 1.00 95.88 83 GLY A N 1
ATOM 598 C CA . GLY A 1 83 ? -3.682 -1.127 -4.262 1.00 95.88 83 GLY A CA 1
ATOM 599 C C . GLY A 1 83 ? -3.440 0.109 -3.407 1.00 95.88 83 GLY A C 1
ATOM 600 O O . GLY A 1 83 ? -2.607 0.959 -3.728 1.00 95.88 83 GLY A O 1
ATOM 601 N N . SER A 1 84 ? -4.178 0.203 -2.307 1.00 96.25 84 SER A N 1
ATOM 602 C CA . SER A 1 84 ? -4.134 1.339 -1.388 1.00 96.25 84 SER A CA 1
ATOM 603 C C . SER A 1 84 ? -4.200 0.895 0.070 1.00 96.25 84 SER A C 1
ATOM 605 O O . SER A 1 84 ? -4.876 -0.077 0.412 1.00 96.25 84 SER A O 1
ATOM 607 N N . MET A 1 85 ? -3.510 1.633 0.930 1.00 95.44 85 MET A N 1
ATOM 608 C CA . MET A 1 85 ? -3.426 1.403 2.367 1.00 95.44 85 MET A CA 1
ATOM 609 C C . MET A 1 85 ? -3.555 2.724 3.115 1.00 95.44 85 MET A C 1
ATOM 611 O O . MET A 1 85 ? -2.939 3.716 2.734 1.00 95.44 85 MET A O 1
ATOM 615 N N . ASN A 1 86 ? -4.287 2.720 4.223 1.00 96.38 86 ASN A N 1
ATOM 616 C CA . ASN A 1 86 ? -4.478 3.888 5.069 1.00 96.38 86 ASN A CA 1
ATOM 617 C C . ASN A 1 86 ? -4.353 3.513 6.543 1.00 96.38 86 ASN A C 1
ATOM 619 O O . ASN A 1 86 ? -5.158 2.743 7.060 1.00 96.38 86 ASN A O 1
ATOM 623 N N . LEU A 1 87 ? -3.352 4.078 7.212 1.00 93.62 87 LEU A N 1
ATOM 624 C CA . LEU A 1 87 ? -3.044 3.863 8.628 1.00 93.62 87 LEU A CA 1
ATOM 625 C C . LEU A 1 87 ? -3.532 5.017 9.516 1.00 93.62 87 LEU A C 1
ATOM 627 O O . LEU A 1 87 ? -3.287 5.025 10.718 1.00 93.62 87 LEU A O 1
ATOM 631 N N . GLY A 1 88 ? -4.193 6.023 8.938 1.00 92.75 88 GLY A N 1
ATOM 632 C CA . GLY A 1 88 ? -4.594 7.257 9.614 1.00 92.75 88 GLY A CA 1
ATOM 633 C C . GLY A 1 88 ? -3.539 8.357 9.516 1.00 92.75 88 GLY A C 1
ATOM 634 O O . GLY A 1 88 ? -3.820 9.413 8.955 1.00 92.75 88 GLY A O 1
ATOM 635 N N . THR A 1 89 ? -2.320 8.111 10.002 1.00 90.62 89 THR A N 1
ATOM 636 C CA . THR A 1 89 ? -1.197 9.069 9.896 1.00 90.62 89 THR A CA 1
ATOM 637 C C . THR A 1 89 ? -0.454 8.974 8.567 1.00 90.62 89 THR A C 1
ATOM 639 O O . THR A 1 89 ? 0.196 9.931 8.152 1.00 90.62 89 THR A O 1
ATOM 642 N N . ALA A 1 90 ? -0.560 7.838 7.879 1.00 92.31 90 ALA A N 1
ATOM 643 C CA . ALA A 1 90 ? 0.044 7.611 6.577 1.00 92.31 90 ALA A CA 1
ATOM 644 C C . ALA A 1 90 ? -0.943 6.907 5.646 1.00 92.31 90 ALA A C 1
ATOM 646 O O . ALA A 1 90 ? -1.578 5.923 6.030 1.00 92.31 90 ALA A O 1
ATOM 647 N N . LYS A 1 91 ? -1.043 7.395 4.412 1.00 95.12 91 LYS A N 1
ATOM 648 C CA . LYS A 1 91 ? -1.868 6.810 3.359 1.00 95.12 91 LYS A CA 1
ATOM 649 C C . LYS A 1 91 ? -1.018 6.576 2.122 1.00 95.12 91 LYS A C 1
ATOM 651 O O . LYS A 1 91 ? -0.392 7.507 1.629 1.00 95.12 91 LYS A O 1
ATOM 656 N N . THR A 1 92 ? -0.998 5.352 1.617 1.00 95.19 92 THR A N 1
ATOM 657 C CA . THR A 1 92 ? -0.105 4.908 0.547 1.00 95.19 92 THR A CA 1
ATOM 658 C C . THR A 1 92 ? -0.902 4.298 -0.593 1.00 95.19 92 THR A C 1
ATOM 660 O O . THR A 1 92 ? -1.718 3.408 -0.374 1.00 95.19 92 THR A O 1
ATOM 663 N N . SER A 1 93 ? -0.604 4.726 -1.815 1.00 96.31 93 SER A N 1
ATOM 664 C CA . SER A 1 93 ? -0.990 4.037 -3.044 1.00 96.31 93 SER A CA 1
ATOM 665 C C . SER A 1 93 ? 0.211 3.301 -3.622 1.00 96.31 93 SER A C 1
ATOM 667 O O . SER A 1 93 ? 1.326 3.831 -3.637 1.00 96.31 93 SER A O 1
ATOM 669 N N . LEU A 1 94 ? -0.036 2.104 -4.141 1.00 95.94 94 LEU A N 1
ATOM 670 C CA . LEU A 1 94 ? 0.944 1.210 -4.743 1.00 95.94 94 LEU A CA 1
ATOM 671 C C . LEU A 1 94 ? 0.500 0.866 -6.171 1.00 95.94 94 LEU A C 1
ATOM 673 O O . LEU A 1 94 ? -0.663 0.528 -6.398 1.00 95.94 94 LEU A O 1
ATOM 677 N N . ALA A 1 95 ? 1.421 0.944 -7.128 1.00 96.81 95 ALA A N 1
ATOM 678 C CA . ALA A 1 95 ? 1.208 0.527 -8.509 1.00 96.81 95 ALA A CA 1
ATOM 679 C C . ALA A 1 95 ? 2.320 -0.430 -8.951 1.00 96.81 95 ALA A C 1
ATOM 681 O O . ALA A 1 95 ? 3.504 -0.139 -8.771 1.00 96.81 95 ALA A O 1
ATOM 682 N N . CYS A 1 96 ? 1.923 -1.559 -9.535 1.00 96.62 96 CYS A N 1
ATOM 683 C CA . CYS A 1 96 ? 2.802 -2.665 -9.896 1.00 96.62 96 CYS A CA 1
ATOM 684 C C . CYS A 1 96 ? 2.585 -3.121 -11.335 1.00 96.62 96 CYS A C 1
ATOM 686 O O . CYS A 1 96 ? 1.459 -3.155 -11.832 1.00 96.62 96 CYS A O 1
ATOM 688 N N . CYS A 1 97 ? 3.671 -3.500 -11.999 1.00 97.25 97 CYS A N 1
ATOM 689 C CA . CYS A 1 97 ? 3.667 -3.967 -13.383 1.00 97.25 97 CYS A CA 1
ATOM 690 C C . CYS A 1 97 ? 4.909 -4.839 -13.651 1.00 97.25 97 CYS A C 1
ATOM 692 O O . CYS A 1 97 ? 5.794 -4.923 -12.805 1.00 97.25 97 CYS A O 1
ATOM 694 N N . ASN A 1 98 ? 4.962 -5.554 -14.777 1.00 96.25 98 ASN A N 1
ATOM 695 C CA . ASN A 1 98 ? 5.968 -6.601 -15.032 1.00 96.25 98 ASN A CA 1
ATOM 696 C C . ASN A 1 98 ? 6.624 -6.529 -16.421 1.00 96.25 98 ASN A C 1
ATOM 698 O O . ASN A 1 98 ? 7.130 -7.537 -16.909 1.00 96.25 98 ASN A O 1
ATOM 702 N N . THR A 1 99 ? 6.593 -5.365 -17.065 1.00 96.06 99 THR A N 1
ATOM 703 C CA . THR A 1 99 ? 7.272 -5.124 -18.346 1.00 96.06 99 THR A CA 1
ATOM 704 C C . THR A 1 99 ? 8.330 -4.042 -18.178 1.00 96.06 99 THR A C 1
ATOM 706 O O . THR A 1 99 ? 8.246 -3.236 -17.251 1.00 96.06 99 THR A O 1
ATOM 709 N N . ASP A 1 100 ? 9.313 -3.991 -19.076 1.00 96.94 100 ASP A N 1
ATOM 710 C CA . ASP A 1 100 ? 10.397 -3.013 -18.972 1.00 96.94 100 ASP A CA 1
ATOM 711 C C . ASP A 1 100 ? 9.861 -1.580 -18.861 1.00 96.94 100 ASP A C 1
ATOM 713 O O . ASP A 1 100 ? 9.002 -1.151 -19.635 1.00 96.94 100 ASP A O 1
ATOM 717 N N . ARG A 1 101 ? 10.382 -0.841 -17.876 1.00 96.19 101 ARG A N 1
ATOM 718 C CA . ARG A 1 101 ? 1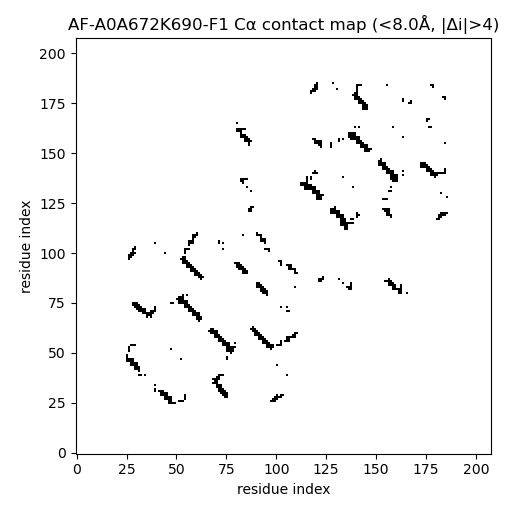0.144 0.591 -17.632 1.00 96.19 101 ARG A CA 1
ATOM 719 C C . ARG A 1 101 ? 8.666 0.950 -17.434 1.00 96.19 101 ARG A C 1
ATOM 721 O O . ARG A 1 101 ? 8.278 2.108 -17.582 1.00 96.19 101 ARG A O 1
ATOM 728 N N . CYS A 1 102 ? 7.829 -0.019 -17.072 1.00 97.06 102 CYS A N 1
ATOM 729 C CA . CYS A 1 102 ? 6.383 0.174 -16.957 1.00 97.06 102 CYS A CA 1
ATOM 730 C C . CYS A 1 102 ? 5.974 1.111 -15.810 1.00 97.06 102 CYS A C 1
ATOM 732 O O . CYS A 1 102 ? 4.895 1.699 -15.841 1.00 97.06 102 CYS A O 1
ATOM 734 N N . ASN A 1 103 ? 6.845 1.304 -14.818 1.00 95.81 103 ASN A N 1
ATOM 735 C CA . ASN A 1 103 ? 6.625 2.191 -13.678 1.00 95.81 103 ASN A CA 1
ATOM 736 C C . ASN A 1 103 ? 7.025 3.654 -13.963 1.00 95.81 103 ASN A C 1
ATOM 738 O O . ASN A 1 103 ? 7.398 4.397 -13.058 1.00 95.81 103 ASN A O 1
ATOM 742 N N . VAL A 1 104 ? 6.959 4.091 -15.225 1.00 93.69 104 VAL A N 1
ATOM 743 C CA . VAL A 1 104 ? 7.274 5.474 -15.626 1.00 93.69 104 VAL A CA 1
ATOM 744 C C . VAL A 1 104 ? 6.361 6.502 -14.959 1.00 93.69 104 VAL A C 1
ATOM 746 O O . VAL A 1 104 ? 6.823 7.587 -14.611 1.00 93.69 104 VAL A O 1
ATOM 749 N N . GLN A 1 105 ? 5.095 6.149 -14.727 1.00 92.69 105 GLN A N 1
ATOM 750 C CA . GLN A 1 105 ? 4.132 6.982 -14.011 1.00 92.69 105 GLN A CA 1
ATOM 751 C C . GLN A 1 105 ? 4.266 6.794 -12.504 1.00 92.69 105 GLN A C 1
ATOM 753 O O . GLN A 1 105 ? 4.624 5.717 -12.031 1.00 92.69 105 GLN A O 1
ATOM 758 N N . ASP A 1 106 ? 4.005 7.855 -11.748 1.00 91.69 106 ASP A N 1
ATOM 759 C CA . ASP A 1 106 ? 3.889 7.748 -10.296 1.00 91.69 106 ASP A CA 1
ATOM 760 C C . ASP A 1 106 ? 2.629 6.956 -9.920 1.00 91.69 106 ASP A C 1
ATOM 762 O O . ASP A 1 106 ? 1.669 6.876 -10.691 1.00 91.69 106 ASP A O 1
ATOM 766 N N . ALA A 1 107 ? 2.613 6.385 -8.715 1.00 93.94 107 ALA A N 1
ATOM 767 C CA . ALA A 1 107 ? 1.391 5.786 -8.196 1.00 93.94 107 ALA A CA 1
ATOM 768 C C . ALA A 1 107 ? 0.298 6.859 -7.999 1.00 93.94 107 ALA A C 1
ATOM 770 O O . ALA A 1 107 ? 0.618 8.035 -7.796 1.00 93.94 107 ALA A O 1
ATOM 771 N N . PRO A 1 108 ? -0.993 6.474 -8.031 1.00 94.12 108 PRO A N 1
ATOM 772 C CA . PRO A 1 108 ? -2.091 7.412 -7.835 1.00 94.12 108 PRO A CA 1
ATOM 773 C C . PRO A 1 108 ? -1.955 8.190 -6.529 1.00 94.12 108 PRO A C 1
ATOM 775 O O . PRO A 1 108 ? -1.609 7.624 -5.496 1.00 94.12 108 PRO A O 1
ATOM 778 N N . ASP A 1 109 ? -2.278 9.476 -6.553 1.00 93.25 109 ASP A N 1
ATOM 779 C CA . ASP A 1 109 ? -2.212 10.310 -5.361 1.00 93.25 109 ASP A CA 1
ATOM 780 C C . ASP A 1 109 ? -3.291 9.912 -4.332 1.00 93.25 109 ASP A C 1
ATOM 782 O O . ASP A 1 109 ? -4.481 10.180 -4.557 1.00 93.25 109 ASP A O 1
ATOM 786 N N . PRO A 1 110 ? -2.919 9.312 -3.184 1.00 92.62 110 PRO A N 1
ATOM 787 C CA . PRO A 1 110 ? -3.892 8.832 -2.211 1.00 92.62 110 PRO A CA 1
ATOM 788 C C . PRO A 1 110 ? -4.717 9.966 -1.589 1.00 92.62 110 PRO A C 1
ATOM 790 O O . PRO A 1 110 ? -5.835 9.718 -1.127 1.00 92.62 110 PRO A O 1
ATOM 793 N N . SER A 1 111 ? -4.221 11.211 -1.596 1.00 89.94 111 SER A N 1
ATOM 794 C CA . SER A 1 111 ? -4.930 12.355 -1.008 1.00 89.94 111 SER A CA 1
ATOM 795 C C . SER A 1 111 ? -6.134 12.807 -1.838 1.00 89.94 111 SER A C 1
ATOM 797 O O . SER A 1 111 ? -6.977 13.546 -1.343 1.00 89.94 111 SER A O 1
ATOM 799 N N . THR A 1 112 ? -6.216 12.380 -3.102 1.00 92.88 112 THR A N 1
ATOM 800 C CA . THR A 1 112 ? -7.308 12.744 -4.025 1.00 92.88 112 THR A CA 1
ATOM 801 C C . THR A 1 112 ? -8.446 11.725 -4.041 1.00 92.88 112 THR A C 1
ATOM 803 O O . THR A 1 112 ? -9.507 11.978 -4.606 1.00 92.88 112 THR A O 1
ATOM 806 N N . SER A 1 113 ? -8.244 10.565 -3.412 1.00 93.31 113 SER A N 1
ATOM 807 C CA . SER A 1 113 ? -9.254 9.510 -3.355 1.00 93.31 113 SER A CA 1
ATOM 808 C C . SER A 1 113 ? -10.431 9.930 -2.476 1.00 93.31 113 SER A C 1
ATOM 810 O O . SER A 1 113 ? -10.243 10.235 -1.298 1.00 93.31 113 SER A O 1
ATOM 812 N N . ALA A 1 114 ? -11.643 9.889 -3.031 1.00 95.81 114 ALA A N 1
ATOM 813 C CA . ALA A 1 114 ? -12.866 10.195 -2.296 1.00 95.81 114 ALA A CA 1
ATOM 814 C C . ALA A 1 114 ? -13.156 9.144 -1.203 1.00 95.81 114 ALA A C 1
ATOM 816 O O . ALA A 1 114 ? -12.833 7.963 -1.394 1.00 95.81 114 ALA A O 1
ATOM 817 N N . PRO A 1 115 ? -13.791 9.531 -0.080 1.00 96.62 115 PRO A N 1
ATOM 818 C CA . PRO A 1 115 ? -14.294 8.580 0.906 1.00 96.62 115 PRO A CA 1
ATOM 819 C C . PRO A 1 115 ? -15.232 7.553 0.264 1.00 96.62 115 PRO A C 1
ATOM 821 O O . PRO A 1 115 ? -16.072 7.912 -0.559 1.00 96.62 115 PRO A O 1
ATOM 824 N N . ASN A 1 116 ? -15.113 6.284 0.654 1.00 97.25 116 ASN A N 1
ATOM 825 C CA . ASN A 1 116 ? -15.917 5.192 0.084 1.00 97.25 116 ASN A CA 1
ATOM 826 C C . ASN A 1 116 ? -17.026 4.683 1.028 1.00 97.25 116 ASN A C 1
ATOM 828 O O . ASN A 1 116 ? -17.690 3.690 0.735 1.00 97.25 116 ASN A O 1
ATOM 832 N N . GLY A 1 117 ? -17.219 5.348 2.172 1.00 97.31 117 GLY A N 1
ATOM 833 C CA . GLY A 1 117 ? -18.236 5.008 3.171 1.00 97.31 117 GLY A CA 1
ATOM 834 C C . GLY A 1 117 ? -17.873 3.848 4.104 1.00 97.31 117 GLY A C 1
ATOM 835 O O . GLY A 1 117 ? -18.650 3.547 5.010 1.00 97.31 117 GLY A O 1
ATOM 836 N N . LYS A 1 118 ? -16.711 3.205 3.928 1.00 97.88 118 LYS A N 1
ATOM 837 C CA . LYS A 1 118 ? -16.200 2.202 4.869 1.00 97.88 118 LYS A CA 1
ATOM 838 C C . LYS A 1 118 ? -15.436 2.863 6.010 1.00 97.88 118 LYS A C 1
ATOM 840 O O . LYS A 1 118 ? -14.783 3.892 5.829 1.00 97.88 118 LYS A O 1
ATOM 845 N N . THR A 1 119 ? -15.501 2.248 7.184 1.00 98.12 119 THR A N 1
ATOM 846 C CA . THR A 1 119 ? -14.759 2.690 8.367 1.00 98.12 119 THR A CA 1
ATOM 847 C C . THR A 1 119 ? -14.024 1.532 9.018 1.00 98.12 119 THR A C 1
ATOM 849 O O . THR A 1 119 ? -14.540 0.421 9.094 1.00 98.12 119 THR A O 1
ATOM 852 N N . CYS A 1 120 ? -12.823 1.796 9.519 1.00 98.00 120 CYS A N 1
ATOM 853 C CA . CYS A 1 120 ? -11.987 0.825 10.222 1.00 98.00 120 CYS A CA 1
ATOM 854 C C . CYS A 1 120 ? -11.376 1.470 11.463 1.00 98.00 120 CYS A C 1
ATOM 856 O O . CYS A 1 120 ? -11.319 2.692 11.568 1.00 98.00 120 CYS A O 1
ATOM 858 N N . TYR A 1 121 ? -10.883 0.664 12.399 1.00 96.88 121 TYR A N 1
ATOM 859 C CA . TYR A 1 121 ? -10.038 1.184 13.467 1.00 96.88 121 TYR A CA 1
ATOM 860 C C . TYR A 1 121 ? -8.624 1.476 12.957 1.00 96.88 121 TYR A C 1
ATOM 862 O O . TYR A 1 121 ? -8.115 0.739 12.111 1.00 96.88 121 TYR A O 1
ATOM 870 N N . SER A 1 122 ? -7.981 2.506 13.501 1.00 94.88 122 SER A N 1
ATOM 871 C CA . SER A 1 122 ? -6.562 2.824 13.313 1.00 94.88 122 SER A CA 1
ATOM 872 C C . SER A 1 122 ? -5.863 3.069 14.651 1.00 94.88 122 SER A C 1
ATOM 874 O O . SER A 1 122 ? -6.513 3.208 15.695 1.00 94.88 122 SER A O 1
ATOM 876 N N . CYS A 1 123 ? -4.530 3.092 14.613 1.00 91.50 123 CYS A N 1
ATOM 877 C CA . CYS A 1 123 ? -3.693 3.366 15.775 1.00 91.50 123 CYS A CA 1
ATOM 878 C C . CYS A 1 123 ? -3.001 4.728 15.664 1.00 91.50 123 CYS A C 1
ATOM 880 O O . CYS A 1 123 ? -2.533 5.103 14.592 1.00 91.50 123 CYS A O 1
ATOM 882 N N . ASP A 1 124 ? -2.918 5.440 16.782 1.00 87.38 124 ASP A N 1
ATOM 883 C CA . ASP A 1 124 ? -2.008 6.564 17.002 1.00 87.38 124 ASP A CA 1
ATOM 884 C C . ASP A 1 124 ? -1.063 6.249 18.179 1.00 87.38 124 ASP A C 1
ATOM 886 O O . ASP A 1 124 ? -1.001 5.115 18.653 1.00 87.38 124 ASP A O 1
ATOM 890 N N . GLU A 1 125 ? -0.312 7.245 18.655 1.00 82.06 125 GLU A N 1
ATOM 891 C CA . GLU A 1 125 ? 0.628 7.090 19.776 1.00 82.06 125 GLU A CA 1
ATOM 892 C C . GLU A 1 125 ? -0.037 6.666 21.101 1.00 82.06 125 GLU A C 1
ATOM 894 O O . GLU A 1 125 ? 0.650 6.205 22.011 1.00 82.06 125 GLU A O 1
ATOM 899 N N . LYS A 1 126 ? -1.356 6.843 21.244 1.00 83.94 126 LYS A N 1
ATOM 900 C CA . LYS A 1 126 ? -2.100 6.683 22.503 1.00 83.94 126 LYS A CA 1
ATOM 901 C C . LYS A 1 126 ? -3.164 5.587 22.446 1.00 83.94 126 LYS A C 1
ATOM 903 O O . LYS A 1 126 ? -3.490 5.013 23.482 1.00 83.94 126 LYS A O 1
ATOM 908 N N . SER A 1 127 ? -3.753 5.326 21.282 1.00 87.25 127 SER A N 1
ATOM 909 C CA . SER A 1 127 ? -4.965 4.521 21.119 1.00 87.25 127 SER A CA 1
ATOM 910 C C . SER A 1 127 ? -4.970 3.744 19.806 1.00 87.25 127 SER A C 1
ATOM 912 O O . SER A 1 127 ? -4.528 4.238 18.777 1.00 87.25 127 SER A O 1
ATOM 914 N N . CYS A 1 128 ? -5.563 2.547 19.827 1.00 90.81 128 CYS A N 1
ATOM 915 C CA . CYS A 1 128 ? -5.825 1.693 18.657 1.00 90.81 128 CYS A CA 1
ATOM 916 C C . CYS A 1 128 ? -7.326 1.510 18.365 1.00 90.81 128 CYS A C 1
ATOM 918 O O . CYS A 1 128 ? -7.753 0.489 17.802 1.00 90.81 128 CYS A O 1
ATOM 920 N N . SER A 1 129 ? -8.121 2.491 18.795 1.00 92.19 129 SER A N 1
ATOM 921 C CA . SER A 1 129 ? -9.583 2.512 18.679 1.00 92.19 129 SER A CA 1
ATOM 922 C C . SER A 1 129 ? -10.095 3.757 17.948 1.00 92.19 129 SER A C 1
ATOM 924 O O . SER A 1 129 ? -11.290 4.044 17.984 1.00 92.19 129 SER A O 1
ATOM 926 N N . ASN A 1 130 ? -9.212 4.498 17.274 1.00 94.25 130 ASN A N 1
ATOM 927 C CA . ASN A 1 130 ? -9.607 5.651 16.473 1.00 94.25 130 ASN A CA 1
ATOM 928 C C . ASN A 1 130 ? -10.387 5.194 15.241 1.00 94.25 130 ASN A C 1
ATOM 930 O O . ASN A 1 130 ? -9.994 4.228 14.590 1.00 94.25 130 ASN A O 1
ATOM 934 N N . ILE A 1 131 ? -11.482 5.882 14.917 1.00 96.19 131 ILE A N 1
ATOM 935 C CA . ILE A 1 131 ? -12.277 5.582 13.723 1.00 96.19 131 ILE A CA 1
ATOM 936 C C . ILE A 1 131 ? -11.642 6.279 12.522 1.00 96.19 131 ILE A C 1
ATOM 938 O O . ILE A 1 131 ? -11.596 7.506 12.444 1.00 96.19 131 ILE A O 1
ATOM 942 N N . LEU A 1 132 ? -11.190 5.478 11.566 1.00 96.62 132 LEU A N 1
ATOM 943 C CA . LEU A 1 132 ? -10.631 5.908 10.298 1.00 96.62 132 LEU A CA 1
ATOM 944 C C . LEU A 1 132 ? -11.674 5.748 9.190 1.00 96.62 132 LEU A C 1
ATOM 946 O O . LEU A 1 132 ? -12.251 4.674 9.020 1.00 96.62 132 LEU A O 1
ATOM 950 N N . SER A 1 133 ? -11.891 6.813 8.419 1.00 97.44 133 SER A N 1
ATOM 951 C CA . SER A 1 133 ? -12.687 6.754 7.188 1.00 97.44 133 SER A CA 1
ATOM 952 C C . SER A 1 133 ? -11.818 6.278 6.026 1.00 97.44 133 SER A C 1
ATOM 954 O O . S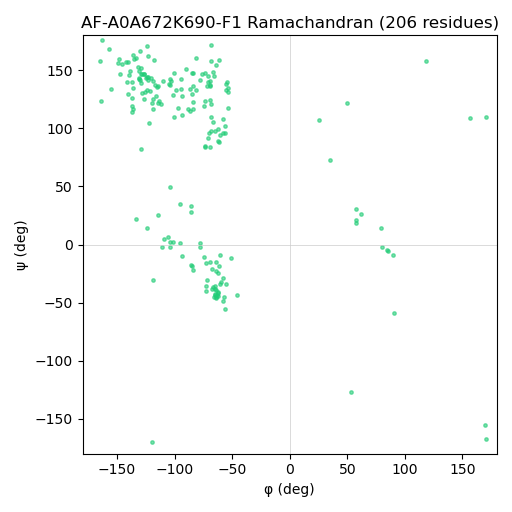ER A 1 133 ? -10.801 6.902 5.716 1.00 97.44 133 SER A O 1
ATOM 956 N N . CYS A 1 134 ? -12.227 5.191 5.379 1.00 98.12 134 CYS A N 1
ATOM 957 C CA . CYS A 1 134 ? -11.531 4.632 4.228 1.00 98.12 134 CYS A CA 1
ATOM 958 C C . CYS A 1 134 ? -11.901 5.384 2.940 1.00 98.12 134 CYS A C 1
ATOM 960 O O . CYS A 1 134 ? -12.892 6.119 2.867 1.00 98.12 134 CYS A O 1
ATOM 962 N N . SER A 1 135 ? -11.074 5.257 1.909 1.00 97.50 135 SER A N 1
ATOM 963 C CA . SER A 1 135 ? -11.232 5.993 0.652 1.00 97.50 135 SER A CA 1
ATOM 964 C C . SER A 1 135 ? -10.876 5.151 -0.567 1.00 97.50 135 SER A C 1
ATOM 966 O O . SER A 1 135 ? -10.074 4.226 -0.485 1.00 97.50 135 SER A O 1
ATOM 968 N N . GLY A 1 136 ? -11.411 5.517 -1.733 1.00 96.75 136 GLY A N 1
ATOM 969 C CA . GLY A 1 136 ? -11.089 4.853 -2.996 1.00 96.75 136 GLY A CA 1
ATOM 970 C C . GLY A 1 136 ? -11.292 3.337 -2.913 1.00 96.75 136 GLY A C 1
ATOM 971 O O . GLY A 1 136 ? -12.356 2.873 -2.502 1.00 96.75 136 GLY A O 1
ATOM 972 N N . SER A 1 137 ? -10.258 2.572 -3.269 1.00 96.62 137 SER A N 1
ATOM 973 C CA . SER A 1 137 ? -10.257 1.101 -3.285 1.00 96.62 137 SER A CA 1
ATOM 974 C C . SER A 1 137 ? -10.105 0.425 -1.917 1.00 96.62 137 SER A C 1
ATOM 976 O O . SER A 1 137 ? -10.042 -0.798 -1.866 1.00 96.62 137 SER A O 1
ATOM 978 N N . GLU A 1 138 ? -10.009 1.175 -0.818 1.00 97.50 138 GLU A N 1
ATOM 979 C CA . GLU A 1 138 ? -9.816 0.634 0.534 1.00 97.50 138 GLU A CA 1
ATOM 980 C C . GLU A 1 138 ? -11.105 -0.020 1.069 1.00 97.50 138 GLU A C 1
ATOM 982 O O . GLU A 1 138 ? -11.904 0.619 1.755 1.00 97.50 138 GLU A O 1
ATOM 987 N N . ASP A 1 139 ? -11.339 -1.284 0.726 1.00 96.94 139 ASP A N 1
ATOM 988 C CA . ASP A 1 139 ? -12.586 -2.014 0.979 1.00 96.94 139 ASP A CA 1
ATOM 989 C C . ASP A 1 139 ? -12.476 -3.104 2.063 1.00 96.94 139 ASP A C 1
ATOM 991 O O . ASP A 1 139 ? -13.437 -3.841 2.308 1.00 96.94 139 ASP A O 1
ATOM 995 N N . ARG A 1 140 ? -11.322 -3.227 2.724 1.00 97.19 140 ARG A N 1
ATOM 996 C CA . ARG A 1 140 ? -11.080 -4.140 3.849 1.00 97.19 140 ARG A CA 1
ATOM 997 C C . ARG A 1 140 ? -10.485 -3.392 5.035 1.00 97.19 140 ARG A C 1
ATOM 999 O O . ARG A 1 140 ? -9.693 -2.468 4.863 1.00 97.19 140 ARG A O 1
ATOM 1006 N N . CYS A 1 141 ? -10.823 -3.829 6.244 1.00 97.06 141 CYS A N 1
ATOM 1007 C CA . CYS A 1 141 ? -10.068 -3.445 7.432 1.00 97.06 141 CYS A CA 1
ATOM 1008 C C . CYS A 1 141 ? -8.962 -4.457 7.680 1.00 97.06 141 CYS A C 1
ATOM 1010 O O . CYS A 1 141 ? -9.131 -5.638 7.373 1.00 97.06 141 CYS A O 1
ATOM 1012 N N . PHE A 1 142 ? -7.867 -4.017 8.292 1.00 94.50 142 PHE A N 1
ATOM 1013 C CA . PHE A 1 142 ? -6.786 -4.912 8.682 1.00 94.50 142 PHE A CA 1
ATOM 1014 C C . PHE A 1 142 ? -6.276 -4.633 10.094 1.00 94.50 142 PHE A C 1
ATOM 1016 O O . PHE A 1 142 ? -6.482 -3.550 10.660 1.00 94.50 142 PHE A O 1
ATOM 1023 N N . LYS A 1 143 ? -5.618 -5.640 10.661 1.00 91.25 143 LYS A N 1
ATOM 1024 C CA . LYS A 1 143 ? -4.891 -5.592 11.925 1.00 91.25 143 LYS A CA 1
ATOM 1025 C C . LYS A 1 143 ? -3.616 -6.412 11.764 1.00 91.25 143 LYS A C 1
ATOM 1027 O O . LYS A 1 143 ? -3.677 -7.567 11.358 1.00 91.25 143 LYS A O 1
ATOM 1032 N N . ALA A 1 144 ? -2.484 -5.828 12.120 1.00 87.81 144 ALA A N 1
ATOM 1033 C CA . ALA A 1 144 ? -1.193 -6.497 12.133 1.00 87.81 144 ALA A CA 1
ATOM 1034 C C . ALA A 1 144 ? -0.507 -6.282 13.482 1.00 87.81 144 ALA A C 1
ATOM 1036 O O . ALA A 1 144 ? -0.665 -5.229 14.100 1.00 87.81 144 ALA A O 1
ATOM 1037 N N . THR A 1 145 ? 0.255 -7.274 13.935 1.00 83.75 145 THR A N 1
ATOM 1038 C CA . THR A 1 145 ? 1.094 -7.160 15.136 1.00 83.75 145 THR A CA 1
ATOM 1039 C C . THR A 1 145 ? 2.552 -7.373 14.747 1.00 83.75 145 THR A C 1
ATOM 1041 O O . THR A 1 145 ? 2.900 -8.416 14.193 1.00 83.75 145 THR A O 1
ATOM 1044 N N . GLY A 1 146 ? 3.395 -6.378 15.022 1.00 73.56 146 GLY A N 1
ATOM 1045 C CA . GLY A 1 146 ? 4.834 -6.407 14.761 1.00 73.56 146 GLY A CA 1
ATOM 1046 C C . GLY A 1 146 ? 5.639 -6.135 16.027 1.00 73.56 146 GLY A C 1
ATOM 1047 O O . GLY A 1 146 ? 5.084 -5.776 17.061 1.00 73.56 146 GLY A O 1
ATOM 1048 N N . THR A 1 147 ? 6.957 -6.309 15.970 1.00 72.12 147 THR A N 1
ATOM 1049 C CA . THR A 1 147 ? 7.856 -5.984 17.087 1.00 72.12 147 THR A CA 1
ATOM 1050 C C . THR A 1 147 ? 8.849 -4.916 16.648 1.00 72.12 147 THR A C 1
ATOM 1052 O O . THR A 1 147 ? 9.656 -5.162 15.756 1.00 72.12 147 THR A O 1
ATOM 1055 N N . ILE A 1 148 ? 8.810 -3.740 17.276 1.00 66.50 148 ILE A N 1
ATOM 1056 C CA . ILE A 1 148 ? 9.776 -2.656 17.048 1.00 66.50 148 ILE A CA 1
ATOM 1057 C C . ILE A 1 148 ? 10.556 -2.465 18.349 1.00 66.50 148 ILE A C 1
ATOM 1059 O O . ILE A 1 148 ? 9.969 -2.251 19.405 1.00 66.50 148 ILE A O 1
ATOM 1063 N N . GLY A 1 149 ? 11.885 -2.607 18.304 1.00 66.75 149 GLY A N 1
ATOM 1064 C CA . GLY A 1 149 ? 12.736 -2.450 19.495 1.00 66.75 149 GLY A CA 1
ATOM 1065 C C . GLY A 1 149 ? 12.448 -3.449 20.628 1.00 66.75 149 GLY A C 1
ATOM 1066 O O . GLY A 1 149 ? 12.680 -3.132 21.789 1.00 66.75 149 GLY A O 1
ATOM 1067 N N . GLY A 1 150 ? 11.907 -4.633 20.313 1.00 67.62 150 GLY A N 1
ATOM 1068 C CA . GLY A 1 150 ? 11.523 -5.654 21.301 1.00 67.62 150 GLY A CA 1
ATOM 1069 C C . GLY A 1 150 ? 10.128 -5.469 21.914 1.00 67.62 150 GLY A C 1
ATOM 1070 O O . GLY A 1 150 ? 9.675 -6.342 22.651 1.00 67.62 150 GLY A O 1
ATOM 1071 N N . GLN A 1 151 ? 9.421 -4.383 21.588 1.00 71.31 151 GLN A N 1
ATOM 1072 C CA . GLN A 1 151 ? 8.054 -4.138 22.043 1.00 71.31 151 GLN A CA 1
ATOM 1073 C C . GLN A 1 151 ? 7.044 -4.523 20.958 1.00 71.31 151 GLN A C 1
ATOM 1075 O O . GLN A 1 151 ? 7.210 -4.179 19.788 1.00 71.31 151 GLN A O 1
ATOM 1080 N N . SER A 1 152 ? 5.998 -5.255 21.350 1.00 74.38 152 SER A N 1
ATOM 1081 C CA . SER A 1 152 ? 4.902 -5.621 20.451 1.00 74.38 152 SER A CA 1
ATOM 1082 C C . SER A 1 152 ? 4.016 -4.404 20.177 1.00 74.38 152 SER A C 1
ATOM 1084 O O . SER A 1 152 ? 3.499 -3.785 21.108 1.00 74.38 152 SER A O 1
ATOM 1086 N N . THR A 1 153 ? 3.846 -4.056 18.905 1.00 82.12 153 THR A N 1
ATOM 1087 C CA . THR A 1 153 ? 3.041 -2.925 18.436 1.00 82.12 153 THR A CA 1
ATOM 1088 C C . THR A 1 153 ? 1.949 -3.432 17.507 1.00 82.12 153 THR A C 1
ATOM 1090 O O . THR A 1 153 ? 2.203 -4.209 16.584 1.00 82.12 153 THR A O 1
ATOM 1093 N N . VAL A 1 154 ? 0.723 -2.971 17.742 1.00 87.44 154 VAL A N 1
ATOM 1094 C CA . VAL A 1 154 ? -0.425 -3.252 16.880 1.00 87.44 154 VAL A CA 1
ATOM 1095 C C . VAL A 1 154 ? -0.582 -2.110 15.886 1.00 87.44 154 VAL A C 1
ATOM 1097 O O . VAL A 1 154 ? -0.555 -0.943 16.264 1.00 87.44 154 VAL A O 1
ATOM 1100 N N . VAL A 1 155 ? -0.788 -2.455 14.622 1.00 89.69 155 VAL A N 1
ATOM 1101 C CA . VAL A 1 155 ? -1.136 -1.521 13.552 1.00 89.69 155 VAL A CA 1
ATOM 1102 C C . VAL A 1 155 ? -2.498 -1.915 13.003 1.00 89.69 155 VAL A C 1
ATOM 1104 O O . VAL A 1 155 ? -2.820 -3.098 12.878 1.00 89.69 155 VAL A O 1
ATOM 1107 N N . LYS A 1 156 ? -3.320 -0.916 12.697 1.00 94.00 156 LYS A N 1
ATOM 1108 C CA . LYS A 1 156 ? -4.652 -1.097 12.128 1.00 94.00 156 LYS A CA 1
ATOM 1109 C C . LYS A 1 156 ? -4.928 -0.031 11.079 1.00 94.00 156 LYS A C 1
ATOM 1111 O O . LYS A 1 156 ? -4.362 1.060 11.144 1.00 94.00 156 LYS A O 1
ATOM 1116 N N . GLY A 1 157 ? -5.848 -0.324 10.171 1.00 95.94 157 GLY A N 1
ATOM 1117 C CA . GLY A 1 157 ? -6.321 0.659 9.209 1.00 95.94 157 GLY A CA 1
ATOM 1118 C C . GLY A 1 157 ? -7.182 0.054 8.111 1.00 95.94 157 GLY A C 1
ATOM 1119 O O . GLY A 1 157 ? -7.782 -1.010 8.294 1.00 95.94 157 GLY A O 1
ATOM 1120 N N . CYS A 1 158 ? -7.216 0.737 6.970 1.00 97.69 158 CYS A N 1
ATOM 1121 C CA . CYS A 1 158 ? -7.902 0.290 5.764 1.00 97.69 158 CYS A CA 1
ATOM 1122 C C . CYS A 1 158 ? -6.899 -0.236 4.727 1.00 97.69 158 CYS A C 1
ATOM 1124 O O . CYS A 1 158 ? -5.824 0.338 4.552 1.00 97.69 158 CYS A O 1
ATOM 1126 N N . LEU A 1 159 ? -7.277 -1.288 4.004 1.00 96.19 159 LEU A N 1
ATOM 1127 C CA . LEU A 1 159 ? -6.555 -1.846 2.861 1.00 96.19 159 LEU A CA 1
ATOM 1128 C C . LEU A 1 159 ? -7.510 -2.067 1.695 1.00 96.19 159 LEU A C 1
ATOM 1130 O O . LEU A 1 159 ? -8.692 -2.346 1.884 1.00 96.19 159 LEU A O 1
ATOM 1134 N N . SER A 1 160 ? -6.983 -2.017 0.479 1.00 96.88 160 SER A N 1
ATOM 1135 C CA . SER A 1 160 ? -7.622 -2.662 -0.664 1.00 96.88 160 SER A CA 1
ATOM 1136 C C . SER A 1 160 ? -7.520 -4.182 -0.555 1.00 96.88 160 SER A C 1
ATOM 1138 O O . SER A 1 160 ? -6.477 -4.700 -0.143 1.00 96.88 160 SER A O 1
ATOM 1140 N N . LYS A 1 161 ? -8.548 -4.894 -1.020 1.00 95.25 161 LYS A N 1
ATOM 1141 C CA . LYS A 1 161 ? -8.585 -6.359 -1.105 1.00 95.25 161 LYS A CA 1
ATOM 1142 C C . LYS A 1 161 ? -7.311 -6.977 -1.694 1.00 95.25 161 LYS A C 1
ATOM 1144 O O . LYS A 1 161 ? -6.807 -7.933 -1.126 1.00 95.25 161 LYS A O 1
ATOM 1149 N N . SER A 1 162 ? -6.759 -6.415 -2.772 1.00 94.06 162 SER A N 1
ATOM 1150 C CA . SER A 1 162 ? -5.540 -6.933 -3.416 1.00 94.06 162 SER A CA 1
ATOM 1151 C C . SER A 1 162 ? -4.345 -6.996 -2.462 1.00 94.06 162 SER A C 1
ATOM 1153 O O . SER A 1 162 ? -3.688 -8.029 -2.372 1.00 94.06 162 SER A O 1
ATOM 1155 N N . ILE A 1 163 ? -4.086 -5.910 -1.728 1.00 92.50 163 ILE A N 1
ATOM 1156 C CA . ILE A 1 163 ? -3.019 -5.857 -0.719 1.00 92.50 163 ILE A CA 1
ATOM 1157 C C . ILE A 1 163 ? -3.325 -6.834 0.410 1.00 92.50 163 ILE A C 1
ATOM 1159 O O . ILE A 1 163 ? -2.457 -7.600 0.801 1.00 92.50 163 ILE A O 1
ATOM 1163 N N . CYS A 1 164 ? -4.561 -6.853 0.900 1.00 91.06 164 CYS A N 1
ATOM 1164 C CA . CYS A 1 164 ? -4.953 -7.770 1.959 1.00 91.06 164 CYS A CA 1
ATOM 1165 C C . CYS A 1 164 ? -4.718 -9.253 1.595 1.00 91.06 164 CYS A C 1
ATOM 1167 O O . CYS A 1 164 ? -4.176 -10.012 2.399 1.00 91.06 164 CYS A O 1
ATOM 1169 N N . ASP A 1 165 ? -5.090 -9.657 0.379 1.00 89.12 165 ASP A N 1
ATOM 1170 C CA . ASP A 1 165 ? -4.894 -11.024 -0.103 1.00 89.12 165 ASP A CA 1
ATOM 1171 C C . ASP A 1 165 ? -3.385 -11.344 -0.215 1.00 89.12 165 ASP A C 1
ATOM 1173 O O . ASP A 1 165 ? -2.962 -12.448 0.126 1.00 89.12 165 ASP A O 1
ATOM 1177 N N . ALA A 1 166 ? -2.554 -10.366 -0.600 1.00 83.06 166 ALA A N 1
ATOM 1178 C CA . ALA A 1 166 ? -1.097 -10.507 -0.666 1.00 83.06 166 ALA A CA 1
ATOM 1179 C C . ALA A 1 166 ? -0.41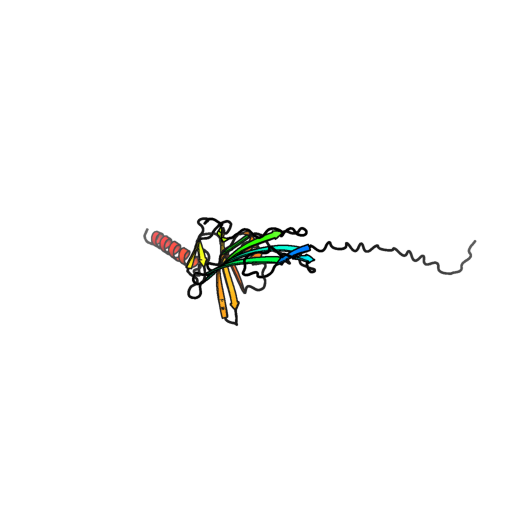2 -10.546 0.718 1.00 83.06 166 ALA A C 1
ATOM 1181 O O . ALA A 1 166 ? 0.545 -11.294 0.899 1.00 83.06 166 ALA A O 1
ATOM 1182 N N . GLU A 1 167 ? -0.897 -9.804 1.716 1.00 66.44 167 GLU A N 1
ATOM 1183 C CA . GLU A 1 167 ? -0.331 -9.760 3.080 1.00 66.44 167 GLU A CA 1
ATOM 1184 C C . GLU A 1 167 ? -0.378 -11.120 3.797 1.00 66.44 167 GLU A C 1
ATOM 1186 O O . GLU A 1 167 ? 0.484 -11.415 4.624 1.00 66.44 167 GLU A O 1
ATOM 1191 N N . THR A 1 168 ? -1.298 -12.017 3.417 1.00 54.47 168 THR A N 1
ATOM 1192 C CA . THR A 1 168 ? -1.297 -13.409 3.916 1.00 54.47 168 THR A CA 1
ATOM 1193 C C . THR A 1 168 ? -0.025 -14.200 3.562 1.00 54.47 168 THR A C 1
ATOM 1195 O O . THR A 1 168 ? 0.185 -15.290 4.094 1.00 54.47 168 THR A O 1
ATOM 1198 N N . SER A 1 169 ? 0.850 -13.654 2.707 1.00 47.81 169 SER A N 1
ATOM 1199 C CA . SER A 1 169 ? 2.101 -14.278 2.260 1.00 47.81 169 SER A CA 1
ATOM 1200 C C . SER A 1 169 ? 3.389 -13.721 2.902 1.00 47.81 169 SER A C 1
ATOM 1202 O O . SER A 1 169 ? 4.475 -14.251 2.639 1.00 47.81 169 SER A O 1
ATOM 1204 N N . VAL A 1 170 ? 3.308 -12.696 3.766 1.00 48.69 170 VAL A N 1
ATOM 1205 C CA . VAL A 1 170 ? 4.486 -12.046 4.379 1.00 48.69 170 VAL A CA 1
ATOM 1206 C C . VAL A 1 170 ? 4.915 -12.776 5.662 1.00 48.69 170 VAL A C 1
ATOM 1208 O O . VAL A 1 170 ? 4.198 -12.800 6.657 1.00 48.69 170 VAL A O 1
ATOM 1211 N N . ARG A 1 171 ? 6.118 -13.373 5.650 1.00 45.12 171 ARG A N 1
ATOM 1212 C CA . ARG A 1 171 ? 6.629 -14.278 6.707 1.00 45.12 171 ARG A CA 1
ATOM 1213 C C . ARG A 1 171 ? 7.069 -13.594 8.014 1.00 45.12 171 ARG A C 1
ATOM 1215 O O . ARG A 1 171 ? 7.292 -14.299 8.992 1.00 45.12 171 ARG A O 1
ATOM 1222 N N . ASP A 1 172 ? 7.176 -12.264 8.036 1.00 46.09 172 ASP A N 1
ATOM 1223 C CA . ASP A 1 172 ? 7.740 -11.492 9.162 1.00 46.09 172 ASP A CA 1
ATOM 1224 C C . ASP A 1 172 ? 6.690 -10.781 10.039 1.00 46.09 172 ASP A C 1
ATOM 1226 O O . ASP A 1 172 ? 7.037 -10.093 11.002 1.00 46.09 172 ASP A O 1
ATOM 1230 N N . VAL A 1 173 ? 5.395 -10.955 9.755 1.00 53.19 173 VAL A N 1
ATOM 1231 C CA . VAL A 1 173 ? 4.316 -10.458 10.621 1.00 53.19 173 VAL A CA 1
ATOM 1232 C C . VAL A 1 173 ? 3.852 -11.600 11.524 1.00 53.19 173 VAL A C 1
ATOM 1234 O O . VAL A 1 173 ? 3.334 -12.602 11.040 1.00 53.19 173 VAL A O 1
ATOM 1237 N N . GLN A 1 174 ? 4.003 -11.462 12.848 1.00 55.25 174 GLN A N 1
ATOM 1238 C CA . GLN A 1 174 ? 3.603 -12.506 13.811 1.00 55.25 174 GLN A CA 1
ATOM 1239 C C . GLN A 1 174 ? 2.110 -12.866 13.698 1.00 55.25 174 GLN A C 1
ATOM 1241 O O . GLN A 1 174 ? 1.717 -13.992 13.994 1.00 55.25 174 GLN A O 1
ATOM 1246 N N . SER A 1 175 ? 1.273 -11.908 13.280 1.00 72.00 175 SER A N 1
ATOM 1247 C CA . SER A 1 175 ? -0.096 -12.137 12.801 1.00 72.00 175 SER A CA 1
ATOM 1248 C C . SER A 1 175 ? -0.617 -10.913 12.037 1.00 72.00 175 SER A C 1
ATOM 1250 O O . SER A 1 175 ? -0.644 -9.805 12.581 1.00 72.00 175 SER A O 1
ATOM 1252 N N . ALA A 1 176 ? -1.033 -11.109 10.785 1.00 82.81 176 ALA A N 1
ATOM 1253 C CA . ALA A 1 176 ? -1.815 -10.152 10.004 1.00 82.81 176 ALA A CA 1
ATOM 1254 C C . ALA A 1 176 ? -3.195 -10.754 9.729 1.00 82.81 176 ALA A C 1
ATOM 1256 O O . ALA A 1 176 ? -3.310 -11.931 9.387 1.00 82.81 176 ALA A O 1
ATOM 1257 N N . SER A 1 177 ? -4.249 -9.962 9.879 1.00 88.69 177 SER A N 1
ATOM 1258 C CA . SER A 1 177 ? -5.595 -10.354 9.482 1.00 88.69 177 SER A CA 1
ATOM 1259 C C . SER A 1 177 ? -6.317 -9.201 8.812 1.00 88.69 177 SER A C 1
ATOM 1261 O O . SER A 1 177 ? -6.115 -8.032 9.149 1.00 88.69 177 SER A O 1
ATOM 1263 N N . CYS A 1 178 ? -7.202 -9.550 7.885 1.00 92.81 178 CYS A N 1
ATOM 1264 C CA . CYS A 1 178 ? -8.174 -8.621 7.348 1.00 92.81 178 CYS A CA 1
ATOM 1265 C C . CYS A 1 178 ? -9.587 -9.137 7.536 1.00 92.81 178 CYS A C 1
ATOM 1267 O O . CYS A 1 178 ? -9.827 -10.332 7.709 1.00 92.81 178 CYS A O 1
ATOM 1269 N N . CYS A 1 179 ? -10.533 -8.222 7.412 1.00 93.75 179 CYS A N 1
ATOM 1270 C CA . CYS A 1 179 ? -11.945 -8.527 7.452 1.00 93.75 179 CYS A CA 1
ATOM 1271 C C . CYS A 1 179 ? -12.725 -7.554 6.566 1.00 93.75 179 CYS A C 1
ATOM 1273 O O . CYS A 1 179 ? -12.260 -6.465 6.215 1.00 93.75 179 CYS A O 1
ATOM 1275 N N . GLU A 1 180 ? -13.923 -7.981 6.187 1.00 94.75 180 GLU A N 1
ATOM 1276 C CA . GLU A 1 180 ? -14.888 -7.164 5.466 1.00 94.75 180 GLU A CA 1
ATOM 1277 C C . GLU A 1 180 ? -15.986 -6.703 6.426 1.00 94.75 180 GLU A C 1
ATOM 1279 O O . GLU A 1 180 ? -16.471 -7.480 7.246 1.00 94.75 180 GLU A O 1
ATOM 1284 N N . GLY A 1 181 ? -16.378 -5.435 6.318 1.00 95.00 181 GLY A N 1
ATOM 1285 C CA . GLY A 1 181 ? -17.354 -4.813 7.211 1.00 95.00 181 GLY A CA 1
ATOM 1286 C C . GLY A 1 181 ? -16.757 -3.639 7.976 1.00 95.00 181 GLY A C 1
ATOM 1287 O O . GLY A 1 181 ? -15.543 -3.512 8.109 1.00 95.00 181 GLY A O 1
ATOM 1288 N N . ASN A 1 182 ? -17.622 -2.748 8.451 1.00 97.31 182 ASN A N 1
ATOM 1289 C CA . ASN A 1 182 ? -17.176 -1.572 9.187 1.00 97.31 182 ASN A CA 1
ATOM 1290 C C . ASN A 1 182 ? -16.666 -1.972 10.572 1.00 97.31 182 ASN A C 1
ATOM 1292 O O . ASN A 1 182 ? -17.303 -2.770 11.257 1.00 97.31 182 ASN A O 1
ATOM 1296 N N . LEU A 1 183 ? -15.536 -1.391 10.981 1.00 96.00 183 LEU A N 1
ATOM 1297 C CA . LEU A 1 183 ? -14.935 -1.536 12.311 1.00 96.00 183 LEU A CA 1
ATOM 1298 C C . LEU A 1 183 ? -14.628 -2.994 12.715 1.00 96.00 183 LEU A C 1
ATOM 1300 O O . LEU A 1 183 ? -14.413 -3.285 13.890 1.00 96.00 183 LEU A O 1
ATOM 1304 N N . CYS A 1 184 ? -14.565 -3.919 11.751 1.00 95.06 184 CYS A N 1
ATOM 1305 C CA . CYS A 1 184 ? -14.394 -5.351 12.010 1.00 95.06 184 CYS A CA 1
ATOM 1306 C C . CYS A 1 184 ? -13.002 -5.712 12.562 1.00 95.06 184 CYS A C 1
ATOM 1308 O O . CYS A 1 184 ? -12.812 -6.791 13.116 1.00 95.06 184 CYS A O 1
ATOM 1310 N N . ASN A 1 185 ? -12.026 -4.805 12.456 1.00 93.50 185 ASN A N 1
ATOM 1311 C CA . ASN A 1 185 ? -10.679 -4.944 13.018 1.00 93.50 185 ASN A CA 1
ATOM 1312 C C . ASN A 1 185 ? -10.601 -4.481 14.491 1.00 93.50 185 ASN A C 1
ATOM 1314 O O . ASN A 1 185 ? -9.590 -3.929 14.952 1.00 93.50 185 ASN A O 1
ATOM 1318 N N . SER A 1 186 ? -11.686 -4.673 15.242 1.00 87.06 186 SER A N 1
ATOM 1319 C CA . SER A 1 186 ? -11.745 -4.411 16.679 1.00 87.06 186 SER A CA 1
ATOM 1320 C C . SER A 1 186 ? -10.874 -5.414 17.461 1.00 87.06 186 SER A C 1
ATOM 1322 O O . SER A 1 186 ? -10.278 -6.343 16.909 1.00 87.06 186 SER A O 1
ATOM 1324 N N . ALA A 1 187 ? -10.712 -5.181 18.765 1.00 67.81 187 ALA A N 1
ATOM 1325 C CA . ALA A 1 187 ? -10.087 -6.160 19.656 1.00 67.81 187 ALA A CA 1
ATOM 1326 C C . ALA A 1 187 ? -11.088 -7.213 20.172 1.00 67.81 187 ALA A C 1
ATOM 1328 O O . ALA A 1 187 ? -10.655 -8.267 20.632 1.00 67.81 187 ALA A O 1
ATOM 1329 N N . GLU A 1 188 ? -12.394 -6.939 20.088 1.00 57.09 188 GLU A N 1
ATOM 1330 C CA . GLU A 1 188 ? -13.447 -7.802 20.623 1.00 57.09 188 GLU A CA 1
ATOM 1331 C C . GLU A 1 188 ? -13.863 -8.844 19.585 1.00 57.09 188 GLU A C 1
ATOM 1333 O O . GLU A 1 188 ? -14.368 -8.527 18.507 1.00 57.09 188 GLU A O 1
ATOM 1338 N N . SER A 1 189 ? -13.645 -10.115 19.913 1.00 50.78 189 SER A N 1
ATOM 1339 C CA . SER A 1 189 ? -14.147 -11.226 19.119 1.00 50.78 189 SER A CA 1
ATOM 1340 C C . SER A 1 189 ? -15.676 -11.263 19.151 1.00 50.78 189 SER A C 1
ATOM 1342 O O . SER A 1 189 ? -16.303 -11.038 20.184 1.00 50.78 189 SER A O 1
ATOM 1344 N N . VAL A 1 190 ? -16.269 -11.667 18.028 1.00 53.44 190 VAL A N 1
ATOM 1345 C CA . VAL A 1 190 ? -17.715 -11.872 17.796 1.00 53.44 190 VAL A CA 1
ATOM 1346 C C . VAL A 1 190 ? -18.400 -12.763 18.861 1.00 53.44 190 VAL A C 1
ATOM 1348 O O . VAL A 1 190 ? -19.625 -12.812 18.953 1.00 53.44 190 VAL A O 1
ATOM 1351 N N . THR A 1 191 ? -17.630 -13.435 19.722 1.00 52.59 191 THR A N 1
ATOM 1352 C CA . THR A 1 191 ? -18.111 -14.231 20.860 1.00 52.59 191 THR A CA 1
ATOM 1353 C C . THR A 1 191 ? -19.002 -13.442 21.820 1.00 52.59 191 THR A C 1
ATOM 1355 O O . THR A 1 191 ? -19.962 -14.008 22.339 1.00 52.59 191 THR A O 1
ATOM 1358 N N . GLN A 1 192 ? -18.755 -12.144 22.022 1.00 50.28 192 GLN A N 1
ATOM 1359 C CA . GLN A 1 192 ? -19.558 -11.331 22.939 1.00 50.28 192 GLN A CA 1
ATOM 1360 C C . GLN A 1 192 ? -20.949 -11.025 22.363 1.00 50.28 192 GLN A C 1
ATOM 1362 O O . GLN A 1 192 ? -21.948 -11.153 23.067 1.00 50.28 192 GLN A O 1
ATOM 1367 N N . SER A 1 193 ? -21.049 -10.732 21.061 1.00 58.53 193 SER A N 1
ATOM 1368 C CA . SER A 1 193 ? -22.337 -10.516 20.385 1.00 58.53 193 SER A CA 1
ATOM 1369 C C . SER A 1 193 ? -23.176 -11.794 20.295 1.00 58.53 193 SER A C 1
ATOM 1371 O O . SER A 1 193 ? -24.386 -11.735 20.508 1.00 58.53 193 SER A O 1
ATOM 1373 N N . PHE A 1 194 ? -22.553 -12.954 20.047 1.00 58.59 194 PHE A N 1
ATOM 1374 C CA . PHE A 1 194 ? -23.257 -14.242 20.081 1.00 58.59 194 PHE A CA 1
ATOM 1375 C C . PHE A 1 194 ? -23.733 -14.617 21.487 1.00 58.59 194 PHE A C 1
ATOM 1377 O O . PHE A 1 194 ? -24.828 -15.153 21.615 1.00 58.59 194 PHE A O 1
ATOM 1384 N N . LEU A 1 195 ? -22.968 -14.309 22.540 1.00 59.97 195 LEU A N 1
ATOM 1385 C CA . LEU A 1 195 ? -23.401 -14.530 23.925 1.00 59.97 195 LEU A CA 1
ATOM 1386 C C . LEU A 1 195 ? -24.636 -13.698 24.275 1.00 59.97 195 LEU A C 1
ATOM 1388 O O . LEU A 1 195 ? -25.574 -14.234 24.857 1.00 59.97 195 LEU A O 1
ATOM 1392 N N . PHE A 1 196 ? -24.680 -12.425 23.873 1.00 61.00 196 PHE A N 1
ATOM 1393 C CA . PHE A 1 196 ? -25.869 -11.594 24.075 1.00 61.00 196 PHE A CA 1
ATOM 1394 C C . PHE A 1 196 ? -27.071 -12.095 23.266 1.00 61.00 196 PHE A C 1
ATOM 1396 O O . PHE A 1 196 ? -28.149 -12.237 23.836 1.00 61.00 196 PHE A O 1
ATOM 1403 N N . LEU A 1 197 ? -26.894 -12.441 21.983 1.00 67.06 197 LEU A N 1
ATOM 1404 C CA . LEU A 1 197 ? -27.976 -12.998 21.158 1.00 67.06 197 LEU A CA 1
ATOM 1405 C C . LEU A 1 197 ? -28.497 -14.340 21.697 1.00 67.06 197 LEU A C 1
ATOM 1407 O O . LEU A 1 197 ? -29.710 -14.527 21.787 1.00 67.06 197 LEU A O 1
ATOM 1411 N N . CYS A 1 198 ? -27.607 -15.253 22.098 1.00 64.38 198 CYS A N 1
ATOM 1412 C CA . CYS A 1 198 ? -27.990 -16.524 22.715 1.00 64.38 198 CYS A CA 1
ATOM 1413 C C . CYS A 1 198 ? -28.686 -16.317 24.062 1.00 64.38 198 CYS A C 1
ATOM 1415 O O . CYS A 1 198 ? -29.711 -16.945 24.302 1.00 64.38 198 CYS A O 1
ATOM 1417 N N . CYS A 1 199 ? -28.188 -15.427 24.927 1.00 64.50 199 CYS A N 1
ATOM 1418 C CA . CYS A 1 199 ? -28.841 -15.127 26.203 1.00 64.50 199 CYS A CA 1
ATOM 1419 C C . CYS A 1 199 ? -30.238 -14.530 26.008 1.00 64.50 199 CYS A C 1
ATOM 1421 O O . CYS A 1 199 ? -31.163 -14.916 26.721 1.00 64.50 199 CYS A O 1
ATOM 1423 N N . SER A 1 200 ? -30.427 -13.635 25.035 1.00 73.56 200 SER A N 1
ATOM 1424 C CA . SER A 1 200 ? -31.751 -13.094 24.718 1.00 73.56 200 SER A CA 1
ATOM 1425 C C . SER A 1 200 ? -32.695 -14.184 24.208 1.00 73.56 200 SER A C 1
ATOM 1427 O O . SER A 1 200 ? -33.811 -14.293 24.706 1.00 73.56 200 SER A O 1
ATOM 1429 N N . LEU A 1 201 ? -32.244 -15.036 23.281 1.00 74.12 201 LEU A N 1
ATOM 1430 C CA . LEU A 1 201 ? -33.063 -16.115 22.722 1.00 74.12 201 LEU A CA 1
ATOM 1431 C C . LEU A 1 201 ? -33.447 -17.165 23.781 1.00 74.12 201 LEU A C 1
ATOM 1433 O O . LEU A 1 201 ? -34.603 -17.570 23.855 1.00 74.12 201 LEU A O 1
ATOM 1437 N N . LEU A 1 202 ? -32.504 -17.557 24.643 1.00 75.38 202 LEU A N 1
ATOM 1438 C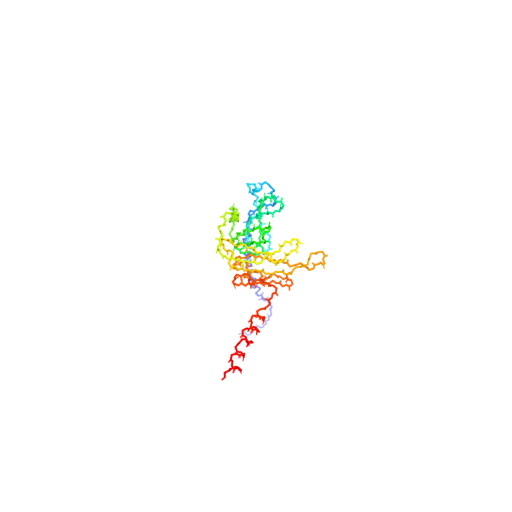 CA . LEU A 1 202 ? -32.757 -18.479 25.754 1.00 75.38 202 LEU A CA 1
ATOM 1439 C C . LEU A 1 202 ? -33.721 -17.883 26.786 1.00 75.38 202 LEU A C 1
ATOM 1441 O O . LEU A 1 202 ? -34.587 -18.594 27.284 1.00 75.38 202 LEU A O 1
ATOM 1445 N N . SER A 1 203 ? -33.618 -16.581 27.067 1.00 76.44 203 SER A N 1
ATOM 1446 C CA . SER A 1 203 ? -34.560 -15.890 27.957 1.00 76.44 203 SER A CA 1
ATOM 1447 C C . SER A 1 203 ? -35.985 -15.914 27.400 1.00 76.44 203 SER A C 1
ATOM 1449 O O . SER A 1 203 ? -36.911 -16.181 28.153 1.00 76.44 203 SER A O 1
ATOM 1451 N N . PHE A 1 204 ? -36.171 -15.700 26.092 1.00 76.56 204 PHE A N 1
ATOM 1452 C CA . PHE A 1 204 ? -37.489 -15.794 25.446 1.00 76.56 204 PHE A CA 1
ATOM 1453 C C . PHE A 1 204 ? -38.085 -17.205 25.502 1.00 76.56 204 PHE A C 1
ATOM 1455 O O . PHE A 1 204 ? -39.282 -17.341 25.721 1.00 76.56 204 PHE A O 1
ATOM 1462 N N . ILE A 1 205 ? -37.262 -18.243 25.325 1.00 80.44 205 ILE A N 1
ATOM 1463 C CA . ILE A 1 205 ? -37.706 -19.646 25.379 1.00 80.44 205 ILE A CA 1
ATOM 1464 C C . ILE A 1 205 ? -38.045 -20.077 26.814 1.00 80.44 205 ILE A C 1
ATOM 1466 O O . ILE A 1 205 ? -38.899 -20.929 27.003 1.00 80.44 205 ILE A O 1
ATOM 1470 N N . LEU A 1 206 ? -37.378 -19.513 27.826 1.00 72.81 206 LEU A N 1
ATOM 1471 C CA . LEU A 1 206 ? -37.610 -19.844 29.238 1.00 72.81 206 LEU A CA 1
ATOM 1472 C C . LEU A 1 206 ? -38.748 -19.036 29.886 1.00 72.81 206 LEU A C 1
ATOM 1474 O O . LEU A 1 206 ? -39.224 -19.423 30.951 1.00 72.81 206 LEU A O 1
ATOM 1478 N N . LEU A 1 207 ? -39.159 -17.911 29.286 1.00 70.81 207 LEU A N 1
ATOM 1479 C CA . LEU A 1 207 ? -40.269 -17.072 29.767 1.00 70.81 207 LEU A CA 1
ATOM 1480 C C . LEU A 1 207 ? -41.619 -17.376 29.094 1.00 70.81 207 LEU A C 1
ATOM 1482 O O . LEU A 1 207 ? -42.599 -16.689 29.390 1.00 70.81 207 LEU A O 1
ATOM 1486 N N . HIS A 1 208 ? -41.668 -18.358 28.195 1.00 54.22 208 H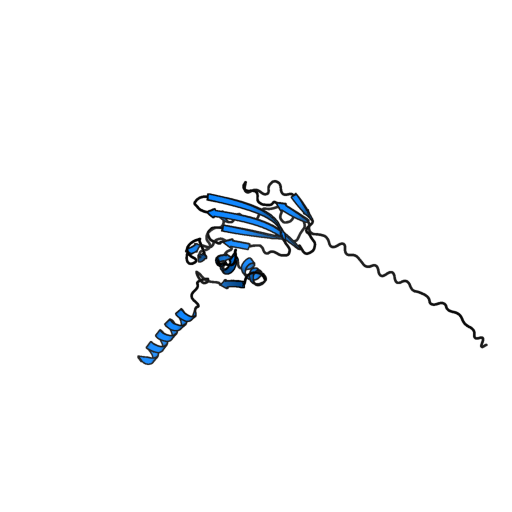IS A N 1
ATOM 1487 C CA . HIS A 1 208 ? -42.858 -18.772 27.454 1.00 54.22 208 HIS A CA 1
ATOM 1488 C C . HIS A 1 208 ? -43.044 -20.293 27.540 1.00 54.22 208 HIS A C 1
ATOM 1490 O O . HIS A 1 208 ? -44.199 -20.747 27.355 1.00 54.22 208 HIS A O 1
#

Foldseek 3Di:
DDDDDDDDDPPPPPPPPPPPPPVPPFAKEWWDDWDQVQDPPVTDIDGDDPLFQKKKKKWKWFADPNDTTITITIDTHSDDDFWWWDQPRMIMTMDMDGHHHPCVDHGDHRVPFAFPPAWEFHDDPPDRRDIDTDGDQQFKKKWFWAADPNDIDIGIGTIHPRVQVVVVPDPHTPDMHIDGGHHPHDPDDCVVVVVVVVVVVVVVVVVD

InterPro domains:
  IPR016054 Ly-6 antigen/uPA receptor-like [PF00021] (25-104)
  IPR016054 Ly-6 antigen/uPA receptor-like [SM00134] (27-117)
  IPR016054 Ly-6 antigen/uPA receptor-like [SM00134] (119-193)
  IPR035076 Snake toxin/toxin-like [PF00087] (119-185)
  IPR045860 Snake toxin-like superfamily [G3DSA:2.10.60.10] (26-109)
  IPR045860 Snake toxin-like superfamily [G3DSA:2.10.60.10] (114-190)
  IPR045860 Snake toxin-like superfamily [SSF57302] (24-104)
  IPR045860 Snake toxin-like superfamily [SSF57302] (115-187)
  IPR050918 CNF-like Phospholipase A2 Inhibitor [PTHR20914] (14-205)

Solvent-accessible surface area (backbone atoms only — not comparable to full-atom values): 11784 Å² total; per-residue (Å²): 135,94,79,90,81,90,83,88,80,83,79,79,79,80,78,80,75,75,75,77,73,72,76,70,82,67,46,32,22,32,32,32,75,79,30,87,87,44,60,62,85,83,50,43,80,43,74,39,58,91,78,33,61,22,24,29,14,32,18,34,41,37,50,58,97,90,45,76,48,48,40,32,37,29,32,64,26,58,69,75,61,48,36,35,40,33,34,78,44,39,30,35,14,36,34,50,45,72,55,69,48,62,37,75,58,77,23,62,63,50,87,74,46,55,74,60,84,40,37,15,23,14,37,62,102,85,46,70,73,44,82,35,80,22,34,56,67,23,68,23,16,26,36,36,38,43,70,61,96,87,42,81,43,74,45,26,15,26,24,8,59,58,43,54,66,53,54,78,70,55,89,83,47,86,44,69,48,70,40,74,58,66,47,61,46,56,91,73,64,70,65,60,61,50,49,51,52,50,52,53,53,51,50,57,64,73,75,106

Radius of gyration: 28.08 Å; Cα contacts (8 Å, |Δi|>4): 444; chains: 1; bounding box: 84×87×74 Å

Nearest PDB structures (foldseek):
  6aex-assembly1_U  TM=6.516E-01  e=2.858E-09  Mus musculus
  1ywh-assembly2_E  TM=6.289E-01  e=8.696E-09  Homo sapiens
  1ywh-assembly3_M  TM=6.192E-01  e=9.669E-09  Homo sapiens
  1ywh-assembly3_K  TM=6.279E-01  e=5.271E-08  Homo sapiens
  6oaz-assembly1_E  TM=7.467E-01  e=9.544E-04  Homo sapiens

Mean predicted aligned error: 12.58 Å

pLDDT: mean 80.71, std 18.66, range [31.98, 98.12]

Secondary structure (DSSP, 8-state):
---------------------------EEEEB---TTS--TTPEEEEPPTT--EEEEEEEEEEETTEEEEEEEEEEESS---EEEE-SSEEEEEEEE-STTGGGSPPP-GGGPPEEEEEEEE--SS-S-EEEEEETT--EEEEEEEEETTEEEEEEEEE-HHHHHHHTT-TT-SEEEEESSTTTT-SS-THHHHHHHHHHHHHHHH--